Protein AF-A0A0E3LQV7-F1 (afdb_monomer)

Nearest PDB structures (foldseek):
  6tv5-assembly1_B  TM=5.261E-01  e=8.026E+00  Argiope argentata

pLDDT: mean 74.12, std 18.43, range [23.72, 96.69]

Solvent-accessible surface area (backbone atoms only — not comparable to full-atom values): 20297 Å² total; per-residue (Å²): 102,76,66,53,49,39,52,48,42,53,52,51,37,52,52,44,52,51,49,52,49,52,52,47,67,78,48,58,63,52,70,60,47,51,50,57,36,51,52,54,45,48,36,40,50,53,8,39,57,84,43,43,45,62,77,40,24,45,27,26,26,69,83,51,33,60,60,62,92,89,62,71,71,53,61,73,52,39,72,71,79,39,76,50,91,64,49,38,69,68,46,72,66,57,50,52,54,51,55,70,71,45,68,58,60,89,56,50,56,57,54,50,54,52,49,46,70,55,44,54,58,55,51,50,54,49,44,62,68,46,51,61,37,70,48,26,44,97,36,46,69,50,49,52,54,51,55,53,62,70,62,75,89,74,61,55,28,80,80,36,35,75,80,51,50,83,86,82,75,91,66,98,51,74,82,53,61,82,37,62,48,76,31,60,51,30,52,50,52,12,38,51,51,19,51,56,49,32,55,52,49,53,56,48,43,47,54,47,51,43,52,41,44,51,51,49,51,70,45,54,88,76,46,45,68,42,74,56,78,67,46,34,52,54,44,53,50,52,44,56,57,63,74,64,60,89,77,84,79,88,80,75,76,95,77,68,86,80,67,92,64,84,82,64,72,60,88,49,61,69,57,50,52,50,49,53,53,51,43,54,61,49,54,74,71,45,86,87,56,56,73,68,57,49,52,56,41,50,54,40,48,53,52,39,54,55,40,69,68,41,59,82,91,72,41,61,62,67,59,44,52,52,37,52,48,54,41,45,73,76,31,66,88,38,67,75,62,33,56,47,50,52,51,47,30,54,65,48,74,47,85,86,126

Organism: NCBI:txid1434106

Structure (mmCIF, N/CA/C/O backbone):
data_AF-A0A0E3LQV7-F1
#
_entry.id   AF-A0A0E3LQV7-F1
#
loop_
_atom_site.group_PDB
_atom_site.id
_atom_site.type_symbol
_atom_site.label_atom_id
_atom_site.label_alt_id
_atom_site.label_comp_id
_atom_site.label_asym_id
_atom_site.label_entity_id
_atom_site.label_seq_id
_atom_site.pdbx_PDB_ins_code
_atom_site.Cartn_x
_atom_site.Cartn_y
_atom_site.Cartn_z
_atom_site.occupancy
_atom_site.B_iso_or_equiv
_atom_site.auth_seq_id
_atom_site.auth_comp_id
_atom_site.auth_asym_id
_atom_site.auth_atom_id
_atom_site.pdbx_PDB_model_num
ATOM 1 N N . MET A 1 1 ? -14.183 4.446 27.763 1.00 58.16 1 MET A N 1
ATOM 2 C CA . MET A 1 1 ? -14.192 3.499 26.629 1.00 58.16 1 MET A CA 1
ATOM 3 C C . MET A 1 1 ? -14.651 4.107 25.302 1.00 58.16 1 MET A C 1
ATOM 5 O O . MET A 1 1 ? -13.783 4.400 24.501 1.00 58.16 1 MET A O 1
ATOM 9 N N . LEU A 1 2 ? -15.945 4.350 25.017 1.00 66.75 2 LEU A N 1
ATOM 10 C CA . LEU A 1 2 ? -16.349 4.932 23.710 1.00 66.75 2 LEU A CA 1
ATOM 11 C C . LEU A 1 2 ? -15.768 6.343 23.490 1.00 66.75 2 LEU A C 1
ATOM 13 O O . LEU A 1 2 ? -15.372 6.697 22.383 1.00 66.75 2 LEU A O 1
ATOM 17 N N . SER A 1 3 ? -15.659 7.123 24.568 1.00 70.12 3 SER A N 1
ATOM 18 C CA . SER A 1 3 ? -14.951 8.406 24.587 1.00 70.12 3 SER A CA 1
ATOM 19 C C . SER A 1 3 ? -13.450 8.259 24.310 1.00 70.12 3 SER A C 1
ATOM 21 O O . SER A 1 3 ? -12.895 9.037 23.546 1.00 70.12 3 SER A O 1
ATOM 23 N N . GLU A 1 4 ? -12.796 7.249 24.884 1.00 73.94 4 GLU A N 1
ATOM 24 C CA . GLU A 1 4 ? -11.366 6.961 24.679 1.00 73.94 4 GLU A CA 1
ATOM 25 C C . GLU A 1 4 ? -11.088 6.449 23.266 1.00 73.94 4 GLU A C 1
ATOM 27 O O . GLU A 1 4 ? -10.114 6.873 22.652 1.00 73.94 4 GLU A O 1
ATOM 32 N N . LEU A 1 5 ? -11.969 5.607 22.717 1.00 77.81 5 LEU A N 1
ATOM 33 C CA . LEU A 1 5 ? -11.913 5.167 21.325 1.00 77.81 5 LEU A CA 1
ATOM 34 C C . LEU A 1 5 ? -12.050 6.363 20.379 1.00 77.81 5 LEU A C 1
ATOM 36 O O . LEU A 1 5 ? -11.261 6.502 19.451 1.00 77.81 5 LEU A O 1
ATOM 40 N N . SER A 1 6 ? -12.987 7.272 20.666 1.00 81.81 6 SER A N 1
ATOM 41 C CA . SER A 1 6 ? -13.146 8.511 19.902 1.00 81.81 6 SER A CA 1
ATOM 42 C C . SER A 1 6 ? -11.883 9.382 19.947 1.00 81.81 6 SER A C 1
ATOM 44 O O . SER A 1 6 ? -11.371 9.775 18.898 1.00 81.81 6 SER A O 1
ATOM 46 N N . ILE A 1 7 ? -11.302 9.596 21.136 1.00 85.06 7 ILE A N 1
ATOM 47 C CA . ILE A 1 7 ? -10.034 10.331 21.317 1.00 85.06 7 ILE A CA 1
ATOM 48 C C . ILE A 1 7 ? -8.880 9.651 20.570 1.00 85.06 7 ILE A C 1
ATOM 50 O O . ILE A 1 7 ? -8.063 10.321 19.932 1.00 85.06 7 ILE A O 1
ATOM 54 N N . SER A 1 8 ? -8.809 8.322 20.633 1.00 85.12 8 SER A N 1
ATOM 55 C CA . SER A 1 8 ? -7.801 7.539 19.928 1.00 85.12 8 SER A CA 1
ATOM 56 C C . SER A 1 8 ? -7.924 7.712 18.419 1.00 85.12 8 SER A C 1
ATOM 58 O O . SER A 1 8 ? -6.937 8.013 17.756 1.00 85.12 8 SER A O 1
ATOM 60 N N . ASN A 1 9 ? -9.138 7.589 17.884 1.00 89.12 9 ASN A N 1
ATOM 61 C CA . ASN A 1 9 ? -9.420 7.776 16.467 1.00 89.12 9 ASN A CA 1
ATOM 62 C C . ASN A 1 9 ? -9.066 9.200 16.012 1.00 89.12 9 ASN A C 1
ATOM 64 O 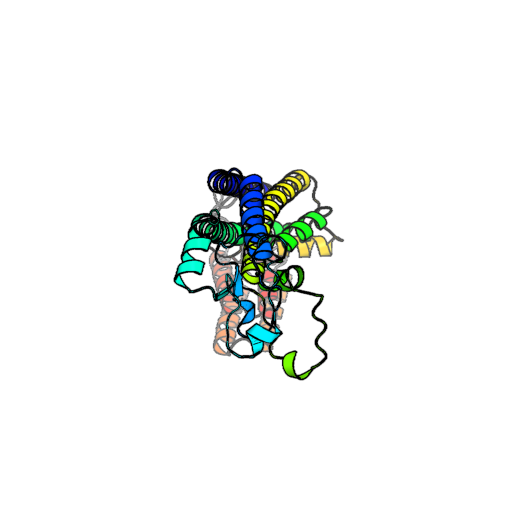O . ASN A 1 9 ? -8.419 9.353 14.981 1.00 89.12 9 ASN A O 1
ATOM 68 N N . GLU A 1 10 ? -9.390 10.236 16.796 1.00 93.81 10 GLU A N 1
ATOM 69 C CA . GLU A 1 10 ? -8.983 11.621 16.502 1.00 93.81 10 GLU A CA 1
ATOM 70 C C . GLU A 1 10 ? -7.458 11.795 16.506 1.00 93.81 10 GLU A C 1
ATOM 72 O O . GLU A 1 10 ? -6.896 12.520 15.682 1.00 93.81 10 GLU A O 1
ATOM 77 N N . THR A 1 11 ? -6.763 11.108 17.413 1.00 93.31 11 THR A N 1
ATOM 78 C CA . THR A 1 11 ? -5.296 11.123 17.467 1.00 93.31 11 THR A CA 1
ATOM 79 C C . THR A 1 11 ? -4.700 10.468 16.222 1.00 93.31 11 THR A C 1
ATOM 81 O O . THR A 1 11 ? -3.808 11.044 15.595 1.00 93.31 11 THR A O 1
ATOM 84 N N . THR A 1 12 ? -5.221 9.310 15.813 1.00 90.56 12 THR A N 1
ATOM 85 C CA . THR A 1 12 ? -4.805 8.625 14.583 1.00 90.56 12 THR A CA 1
ATOM 86 C C . THR A 1 12 ? -5.113 9.466 13.345 1.00 90.56 12 THR A C 1
ATOM 88 O O . THR A 1 12 ? -4.245 9.613 12.490 1.00 90.56 12 THR A O 1
ATOM 91 N N . ILE A 1 13 ? -6.289 10.101 13.266 1.00 96.25 13 ILE A N 1
ATOM 92 C CA . ILE A 1 13 ? -6.653 11.015 12.170 1.00 96.25 13 ILE A CA 1
ATOM 93 C C . ILE A 1 13 ? -5.621 12.140 12.033 1.00 96.25 13 ILE A C 1
ATOM 95 O O . ILE A 1 13 ? -5.137 12.375 10.930 1.00 96.25 13 ILE A O 1
ATOM 99 N N . LYS A 1 14 ? -5.219 12.788 13.133 1.00 96.69 14 LYS A N 1
ATOM 100 C CA . LYS A 1 14 ? -4.204 13.856 13.095 1.00 96.69 14 LYS A CA 1
ATOM 101 C C . LYS A 1 14 ? -2.846 13.360 12.597 1.00 96.69 14 LYS A C 1
ATOM 103 O O . LYS A 1 14 ? -2.201 14.041 11.800 1.00 96.69 14 LYS A O 1
ATOM 108 N N . LYS A 1 15 ? -2.411 12.172 13.035 1.00 95.31 15 LYS A N 1
ATOM 109 C CA . LYS A 1 15 ? -1.166 11.550 12.545 1.00 95.31 15 LYS A CA 1
ATOM 110 C C . LYS A 1 15 ? -1.249 11.260 11.042 1.00 95.31 15 LYS A C 1
ATOM 112 O O . LYS A 1 15 ? -0.335 11.607 10.301 1.00 95.31 15 LYS A O 1
ATOM 117 N N . LEU A 1 16 ? -2.376 10.714 10.582 1.00 96.00 16 LEU A N 1
ATOM 118 C CA . LEU A 1 16 ? -2.646 10.445 9.168 1.00 96.00 16 LEU A CA 1
ATOM 119 C C . LEU A 1 16 ? -2.674 11.729 8.317 1.00 96.00 16 LEU A C 1
ATOM 121 O O . LEU A 1 16 ? -2.135 11.745 7.212 1.00 96.00 16 LEU A O 1
ATOM 125 N N . GLU A 1 17 ? -3.259 12.818 8.818 1.00 96.38 17 GLU A N 1
ATOM 126 C CA . GLU A 1 17 ? -3.259 14.127 8.145 1.00 96.38 17 GLU A CA 1
ATOM 127 C C . GLU A 1 17 ? -1.848 14.722 8.039 1.00 96.38 17 GLU A C 1
ATOM 129 O O . GLU A 1 17 ? -1.471 15.248 6.985 1.00 96.38 17 GLU A O 1
ATOM 134 N N . SER A 1 18 ? -1.041 14.588 9.096 1.00 94.94 18 SER A N 1
ATOM 135 C CA . SER A 1 18 ? 0.372 14.983 9.086 1.00 94.94 18 SER A CA 1
ATOM 136 C C . SER A 1 18 ? 1.165 14.187 8.047 1.00 94.94 18 SER A C 1
ATOM 138 O O . SER A 1 18 ? 1.878 14.775 7.230 1.00 94.94 18 SER A O 1
ATOM 140 N N . LEU A 1 19 ? 0.986 12.863 8.014 1.00 94.12 19 LEU A N 1
ATOM 141 C CA . LEU A 1 19 ? 1.641 11.988 7.043 1.00 94.12 19 LEU A CA 1
ATOM 142 C C . LEU A 1 19 ? 1.242 12.341 5.603 1.00 94.12 19 LEU A C 1
ATOM 144 O O . LEU A 1 19 ? 2.099 12.479 4.730 1.00 94.12 19 LEU A O 1
ATOM 148 N N . LEU A 1 20 ? -0.052 12.571 5.353 1.00 94.06 20 LEU A N 1
ATOM 149 C CA . LEU A 1 20 ? -0.543 12.997 4.042 1.00 94.06 20 LEU A CA 1
ATOM 150 C C . LEU A 1 20 ? 0.093 14.319 3.595 1.00 94.06 20 LEU A C 1
ATOM 152 O O . LEU A 1 20 ? 0.438 14.464 2.422 1.00 94.06 20 LEU A O 1
ATOM 156 N N . THR A 1 21 ? 0.248 15.265 4.520 1.00 92.56 21 THR A N 1
ATOM 157 C CA . THR A 1 21 ? 0.878 16.565 4.256 1.00 92.56 21 THR A CA 1
ATOM 158 C C . THR A 1 21 ? 2.360 16.400 3.918 1.00 92.56 21 THR A C 1
ATOM 160 O O . THR A 1 21 ? 2.839 17.014 2.965 1.00 92.56 21 THR A O 1
ATOM 163 N N . ASN A 1 22 ? 3.084 15.531 4.634 1.00 90.31 22 ASN A N 1
ATOM 164 C CA . ASN A 1 22 ? 4.492 15.247 4.348 1.00 90.31 22 ASN A CA 1
ATOM 165 C C . ASN A 1 22 ? 4.673 14.628 2.951 1.00 90.31 22 ASN A C 1
ATOM 167 O O . ASN A 1 22 ? 5.491 15.107 2.168 1.00 90.31 22 ASN A O 1
ATOM 171 N N . ILE A 1 23 ? 3.842 13.639 2.593 1.00 89.00 23 ILE A N 1
ATOM 172 C CA . ILE A 1 23 ? 3.850 13.025 1.254 1.00 89.00 23 ILE A CA 1
ATOM 173 C C . ILE A 1 23 ? 3.567 14.074 0.171 1.00 89.00 23 ILE A C 1
ATOM 175 O O . ILE A 1 23 ? 4.259 14.112 -0.840 1.00 89.00 23 ILE A O 1
ATOM 179 N N . GLN A 1 24 ? 2.570 14.940 0.373 1.00 87.88 24 GLN A N 1
ATOM 180 C CA . GLN A 1 24 ? 2.226 15.988 -0.597 1.00 87.88 24 GLN A CA 1
ATOM 181 C C . GLN A 1 24 ? 3.339 17.022 -0.778 1.00 87.88 24 GLN A C 1
ATOM 183 O O . GLN A 1 24 ? 3.531 17.513 -1.884 1.00 87.88 24 GLN A O 1
ATOM 188 N N . ARG A 1 25 ? 4.076 17.342 0.290 1.00 86.75 25 ARG A N 1
ATOM 189 C CA . ARG A 1 25 ? 5.212 18.265 0.231 1.00 86.75 25 ARG A CA 1
ATOM 190 C C . ARG A 1 25 ? 6.416 17.653 -0.486 1.00 86.75 25 ARG A C 1
ATOM 192 O O . ARG A 1 25 ? 7.074 18.348 -1.249 1.00 86.75 25 ARG A O 1
ATOM 199 N N . ASN A 1 26 ? 6.710 16.379 -0.230 1.00 83.69 26 ASN A N 1
ATOM 200 C CA . ASN A 1 26 ? 7.874 15.696 -0.806 1.00 83.69 26 ASN A CA 1
ATOM 201 C C . ASN A 1 26 ? 7.632 15.241 -2.253 1.00 83.69 26 ASN A C 1
ATOM 203 O O . ASN A 1 26 ? 8.584 15.054 -3.007 1.00 83.69 26 ASN A O 1
ATOM 207 N N . ILE A 1 27 ? 6.365 15.064 -2.632 1.00 82.06 27 ILE A N 1
ATOM 208 C CA . ILE A 1 27 ? 5.925 14.641 -3.963 1.00 82.06 27 ILE A CA 1
ATOM 209 C C . ILE A 1 27 ? 4.931 15.680 -4.514 1.00 82.06 27 ILE A C 1
ATOM 211 O O . ILE A 1 27 ? 3.785 15.356 -4.851 1.00 82.06 27 ILE A O 1
ATOM 215 N N . SER A 1 28 ? 5.349 16.951 -4.548 1.00 72.88 28 SER A N 1
ATOM 216 C CA . SER A 1 28 ? 4.603 17.998 -5.255 1.00 72.88 28 SER A CA 1
ATOM 217 C C . SER A 1 28 ? 4.605 17.706 -6.759 1.00 72.88 28 SER A C 1
ATOM 219 O O . SER A 1 28 ? 5.515 17.054 -7.265 1.00 72.88 28 SER A O 1
ATOM 221 N N . ASP A 1 29 ? 3.557 18.130 -7.470 1.00 80.50 29 ASP A N 1
ATOM 222 C CA . ASP A 1 29 ? 3.465 18.004 -8.936 1.00 80.50 29 ASP A CA 1
ATOM 223 C C . ASP A 1 29 ? 3.586 16.558 -9.460 1.00 80.50 29 ASP A C 1
ATOM 225 O O . ASP A 1 29 ? 4.103 16.285 -10.544 1.00 80.50 29 ASP A O 1
ATOM 229 N N . PHE A 1 30 ? 3.073 15.604 -8.675 1.00 84.00 30 PHE A N 1
ATOM 230 C CA . PHE A 1 30 ? 3.080 14.171 -8.984 1.00 84.00 30 PHE A CA 1
ATOM 231 C C . PHE A 1 30 ? 2.574 13.838 -10.398 1.00 84.00 30 PHE A C 1
ATOM 233 O O . PHE A 1 30 ? 3.184 13.027 -11.086 1.00 84.00 30 PHE A O 1
ATOM 240 N N . GLU A 1 31 ? 1.471 14.459 -10.828 1.00 85.62 31 GLU A N 1
ATOM 241 C CA . GLU A 1 31 ? 0.847 14.188 -12.133 1.00 85.62 31 GLU A CA 1
ATOM 242 C C . GLU A 1 31 ? 1.711 14.687 -13.300 1.00 85.62 31 GLU A C 1
ATOM 244 O O . GLU A 1 31 ? 1.865 13.992 -14.305 1.00 85.62 31 GLU A O 1
ATOM 249 N N . GLU A 1 32 ? 2.330 15.860 -13.153 1.00 87.69 32 GLU A N 1
ATOM 250 C CA . GLU A 1 32 ? 3.274 16.401 -14.136 1.00 87.69 32 GLU A CA 1
ATOM 251 C C . GLU A 1 32 ? 4.542 15.540 -14.199 1.00 87.69 32 GLU A C 1
ATOM 253 O O . GLU A 1 32 ? 5.022 15.195 -15.279 1.00 87.69 32 GLU A O 1
ATOM 258 N N . THR A 1 33 ? 5.034 15.110 -13.036 1.00 87.06 33 THR A N 1
ATOM 259 C CA . THR A 1 33 ? 6.207 14.238 -12.909 1.00 87.06 33 THR A CA 1
ATOM 260 C C . THR A 1 33 ? 5.988 12.885 -13.582 1.00 87.06 33 THR A C 1
ATOM 262 O O . THR A 1 33 ? 6.853 12.412 -14.319 1.00 87.06 33 THR A O 1
ATOM 265 N N . GLU A 1 34 ? 4.839 12.255 -13.339 1.00 90.62 34 GLU A N 1
ATOM 266 C CA . GLU A 1 34 ? 4.454 10.999 -13.982 1.00 90.62 34 GLU A CA 1
ATOM 267 C C . GLU A 1 34 ? 4.334 11.166 -15.497 1.00 90.62 34 GLU A C 1
ATOM 269 O O . GLU A 1 34 ? 4.902 10.371 -16.245 1.00 90.62 34 GLU A O 1
ATOM 274 N N . THR A 1 35 ? 3.663 12.229 -15.948 1.00 91.19 35 THR A N 1
ATOM 275 C CA . THR A 1 35 ? 3.515 12.533 -17.378 1.00 91.19 35 THR A CA 1
ATOM 276 C C . THR A 1 35 ? 4.883 12.683 -18.044 1.00 91.19 35 THR A C 1
ATOM 278 O O . THR A 1 35 ? 5.174 11.975 -19.006 1.00 91.19 35 THR A O 1
ATOM 281 N N . SER A 1 36 ? 5.771 13.504 -17.474 1.00 90.56 36 SER A N 1
ATOM 282 C CA . SER A 1 36 ? 7.126 13.714 -17.995 1.00 90.56 36 SER A CA 1
ATOM 283 C C . SER A 1 36 ? 7.975 12.435 -17.990 1.00 90.56 36 SER A C 1
ATOM 285 O O . SER A 1 36 ? 8.757 12.195 -18.913 1.00 90.56 36 SER A O 1
ATOM 287 N N . CYS A 1 37 ? 7.824 11.580 -16.972 1.00 92.06 37 CYS A N 1
ATOM 288 C CA . CYS A 1 37 ? 8.501 10.285 -16.920 1.00 92.06 37 CYS A CA 1
ATOM 289 C C . CYS A 1 37 ? 8.059 9.385 -18.079 1.00 92.06 37 CYS A C 1
ATOM 291 O O . CYS A 1 37 ? 8.899 8.879 -18.828 1.00 92.06 37 CYS A O 1
ATOM 293 N N . PHE A 1 38 ? 6.747 9.219 -18.262 1.00 93.00 38 PHE A N 1
ATOM 294 C CA . PHE A 1 38 ? 6.217 8.362 -19.317 1.00 93.00 38 PHE A CA 1
ATOM 295 C C . PHE A 1 38 ? 6.464 8.923 -20.717 1.00 93.00 38 PHE A C 1
ATOM 297 O O . PHE A 1 38 ? 6.692 8.133 -21.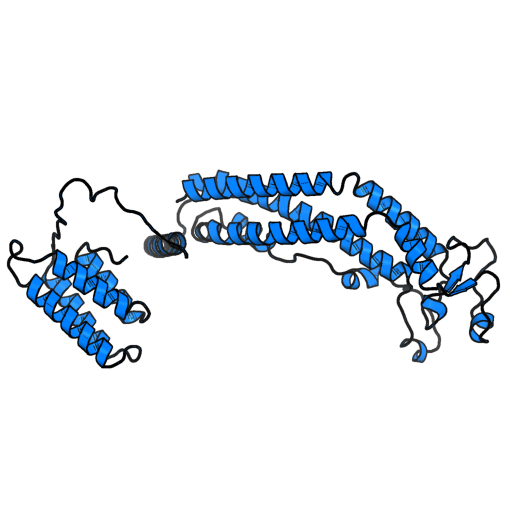627 1.00 93.00 38 PHE A O 1
ATOM 304 N N . GLU A 1 39 ? 6.508 10.242 -20.907 1.00 92.88 39 GLU A N 1
ATOM 305 C CA . GLU A 1 39 ? 6.947 10.851 -22.168 1.00 92.88 39 GLU A CA 1
ATOM 306 C C . GLU A 1 39 ? 8.370 10.410 -22.540 1.00 92.88 39 GLU A C 1
ATOM 308 O O . GLU A 1 39 ? 8.582 9.895 -23.637 1.00 92.88 39 GLU A O 1
ATOM 313 N N . LYS A 1 40 ? 9.332 10.495 -21.610 1.00 92.44 40 LYS A N 1
ATOM 314 C CA . LYS A 1 40 ? 10.718 10.041 -21.851 1.00 92.44 40 LYS A CA 1
ATOM 315 C C . LYS A 1 40 ? 10.816 8.537 -22.094 1.00 92.44 40 LYS A C 1
ATOM 317 O O . LYS A 1 40 ? 11.590 8.089 -22.937 1.00 92.44 40 LYS A O 1
ATOM 322 N N . LEU A 1 41 ? 10.045 7.742 -21.355 1.00 93.69 41 LEU A N 1
ATOM 323 C CA . LEU A 1 41 ? 10.013 6.290 -21.544 1.00 93.69 41 LEU A CA 1
ATOM 324 C C . LEU A 1 41 ? 9.377 5.902 -22.885 1.00 93.69 41 LEU A C 1
ATOM 326 O O . LEU A 1 41 ? 9.838 4.954 -23.519 1.00 93.69 41 LEU A O 1
ATOM 330 N N . ASN A 1 42 ? 8.375 6.653 -23.344 1.00 93.81 42 ASN A N 1
ATOM 331 C CA . ASN A 1 42 ? 7.790 6.493 -24.672 1.00 93.81 42 ASN A CA 1
ATOM 332 C C . ASN A 1 42 ? 8.784 6.883 -25.773 1.00 93.81 42 ASN A C 1
ATOM 334 O O . ASN A 1 42 ? 8.890 6.153 -26.753 1.00 93.81 42 ASN A O 1
ATOM 338 N N . GLU A 1 43 ? 9.573 7.953 -25.605 1.00 93.12 43 GLU A N 1
ATOM 339 C CA . GLU A 1 43 ? 10.657 8.285 -26.546 1.00 93.12 43 GLU A CA 1
ATOM 340 C C . GLU A 1 43 ? 11.672 7.138 -26.675 1.00 93.12 43 GLU A C 1
ATOM 342 O O . GLU A 1 43 ? 12.068 6.775 -27.787 1.00 93.12 43 GLU A O 1
ATOM 347 N N . LEU A 1 44 ? 12.052 6.523 -25.548 1.00 93.38 44 LEU A N 1
ATOM 348 C CA . LEU A 1 44 ? 12.941 5.362 -25.546 1.00 93.38 44 LEU A CA 1
ATOM 349 C C . LEU A 1 44 ? 12.276 4.130 -26.184 1.00 93.38 44 LEU A C 1
ATOM 351 O O . LEU A 1 44 ? 12.939 3.372 -26.893 1.00 93.38 44 LEU A O 1
ATOM 355 N N . SER A 1 45 ? 10.973 3.932 -25.969 1.00 92.81 45 SER A N 1
ATOM 356 C CA . SER A 1 45 ? 10.196 2.880 -26.636 1.00 92.81 45 SER A CA 1
ATOM 357 C C . SER A 1 45 ? 10.158 3.078 -28.154 1.00 92.81 45 SER A C 1
ATOM 359 O O . SER A 1 45 ? 10.367 2.129 -28.906 1.00 92.81 45 SER A O 1
ATOM 361 N N . ASP A 1 46 ? 10.002 4.315 -28.623 1.00 92.06 46 ASP A N 1
ATOM 362 C CA . ASP A 1 46 ? 10.033 4.657 -30.048 1.00 92.06 46 ASP A CA 1
ATOM 363 C C . ASP A 1 46 ? 11.419 4.465 -30.682 1.00 92.06 46 ASP A C 1
ATOM 365 O O . ASP A 1 46 ? 11.526 4.227 -31.889 1.00 92.06 46 ASP A O 1
ATOM 369 N N . ALA A 1 47 ? 12.482 4.559 -29.882 1.00 92.56 47 ALA A N 1
ATOM 370 C CA . ALA A 1 47 ? 13.852 4.277 -30.299 1.00 92.56 47 ALA A CA 1
ATOM 371 C C . ALA A 1 47 ? 14.166 2.775 -30.370 1.00 92.56 47 ALA A C 1
ATOM 373 O O . ALA A 1 47 ? 15.229 2.399 -30.862 1.00 92.56 47 ALA A O 1
ATOM 374 N N . TYR A 1 48 ? 13.292 1.910 -29.854 1.00 91.75 48 TYR A N 1
ATOM 375 C CA . TYR A 1 48 ? 13.531 0.475 -29.779 1.00 91.75 48 TYR A CA 1
ATOM 376 C C . TYR A 1 48 ? 13.459 -0.204 -31.153 1.00 91.75 48 TYR A C 1
ATOM 378 O O . TYR A 1 48 ? 12.603 0.112 -31.979 1.00 91.75 48 TYR A O 1
ATOM 386 N N . CYS A 1 49 ? 14.313 -1.207 -31.388 1.00 86.38 49 CYS A N 1
ATOM 387 C CA . CYS A 1 49 ? 14.369 -1.927 -32.668 1.00 86.38 49 CYS A CA 1
ATOM 388 C C . CYS A 1 49 ? 13.129 -2.778 -32.981 1.00 86.38 49 CYS A C 1
ATOM 390 O O . CYS A 1 49 ? 12.979 -3.230 -34.111 1.00 86.38 49 CYS A O 1
ATOM 392 N N . LYS A 1 50 ? 12.228 -2.965 -32.004 1.00 83.94 50 LYS A N 1
ATOM 393 C CA . LYS A 1 50 ? 10.979 -3.750 -32.089 1.00 83.94 50 LYS A CA 1
ATOM 394 C C . LYS A 1 50 ? 11.167 -5.272 -32.154 1.00 83.94 50 LYS A C 1
ATOM 396 O O . LYS A 1 50 ? 10.199 -5.984 -32.412 1.00 83.94 50 LYS A O 1
ATOM 401 N N . PHE A 1 51 ? 12.360 -5.785 -31.841 1.00 80.88 51 PHE A N 1
ATOM 402 C CA . PHE A 1 51 ? 12.665 -7.223 -31.851 1.00 80.88 51 PHE A CA 1
ATOM 403 C C . PHE A 1 51 ? 13.009 -7.768 -30.456 1.00 80.88 51 PHE A C 1
ATOM 405 O O . PHE A 1 51 ? 14.170 -7.724 -30.053 1.00 80.88 51 PHE A O 1
ATOM 412 N N . PRO A 1 52 ? 12.047 -8.337 -29.705 1.00 76.06 52 PRO A N 1
ATOM 413 C CA . PRO A 1 52 ? 12.228 -8.712 -28.295 1.00 76.06 52 PRO A CA 1
ATOM 414 C C . PRO A 1 52 ? 12.918 -10.067 -28.081 1.00 76.06 52 PRO A C 1
ATOM 416 O O . PRO A 1 52 ? 12.598 -10.794 -27.140 1.00 76.06 52 PRO A O 1
ATOM 419 N N . PHE A 1 53 ? 13.867 -10.430 -28.944 1.00 75.88 53 PHE A N 1
ATOM 420 C CA . PHE A 1 53 ? 14.559 -11.715 -28.868 1.00 75.88 53 PHE A CA 1
ATOM 421 C C . PHE A 1 53 ? 16.034 -11.552 -28.522 1.00 75.88 53 PHE A C 1
ATOM 423 O O . PHE A 1 53 ? 16.756 -10.820 -29.200 1.00 75.88 53 PHE A O 1
ATOM 430 N N . GLY A 1 54 ? 16.492 -12.306 -27.521 1.00 72.25 54 GLY A N 1
ATOM 431 C CA . GLY A 1 54 ? 17.911 -12.432 -27.186 1.00 72.25 54 GLY A CA 1
ATOM 432 C C . GLY A 1 54 ? 18.608 -11.067 -27.027 1.00 72.25 54 GLY A C 1
ATOM 433 O O . GLY A 1 54 ? 18.109 -10.224 -26.275 1.00 72.25 54 GLY A O 1
ATOM 434 N N . PRO A 1 55 ? 19.727 -10.815 -27.737 1.00 73.50 55 PRO A N 1
ATOM 435 C CA . PRO A 1 55 ? 20.492 -9.571 -27.597 1.00 73.50 55 PRO A CA 1
ATOM 436 C C . PRO A 1 55 ? 19.729 -8.327 -28.086 1.00 73.50 55 PRO A C 1
ATOM 438 O O . PRO A 1 55 ? 20.013 -7.216 -27.654 1.00 73.50 55 PRO A O 1
ATOM 441 N N . TYR A 1 56 ? 18.704 -8.482 -28.933 1.00 80.25 56 TYR A N 1
ATOM 442 C CA . TYR A 1 56 ? 17.952 -7.349 -29.484 1.00 80.25 56 TYR A CA 1
ATOM 443 C C . TYR A 1 56 ? 16.965 -6.723 -28.490 1.00 80.25 56 TYR A C 1
ATOM 445 O O . TYR A 1 56 ? 16.407 -5.662 -28.756 1.00 80.25 56 TYR A O 1
ATOM 453 N N . THR A 1 57 ? 16.771 -7.320 -27.311 1.00 82.88 57 THR A N 1
ATOM 454 C CA . THR A 1 57 ? 15.996 -6.708 -26.211 1.00 82.88 57 THR A CA 1
ATOM 455 C C . THR A 1 57 ? 16.643 -5.419 -25.683 1.00 82.88 57 THR A C 1
ATOM 457 O O . THR A 1 57 ? 15.971 -4.563 -25.102 1.00 82.88 57 THR A O 1
ATOM 460 N N . GLU A 1 58 ? 17.936 -5.250 -25.952 1.00 87.31 58 GLU A N 1
ATOM 461 C CA . GLU A 1 58 ? 18.761 -4.128 -25.515 1.00 87.31 58 GLU A CA 1
ATOM 462 C C . GLU A 1 58 ? 19.170 -3.206 -26.679 1.00 87.31 58 GLU A C 1
ATOM 464 O O . GLU A 1 58 ? 19.994 -2.315 -26.483 1.00 87.31 58 GLU A O 1
ATOM 469 N N . VAL A 1 59 ? 18.605 -3.391 -27.882 1.00 89.19 59 VAL A N 1
ATOM 470 C CA . VAL A 1 59 ? 19.006 -2.648 -29.090 1.00 89.19 59 VAL A CA 1
ATOM 471 C C . VAL A 1 59 ? 18.061 -1.492 -29.412 1.00 89.19 59 VAL A C 1
ATOM 473 O O . VAL A 1 59 ? 16.855 -1.679 -29.604 1.00 89.19 59 VAL A O 1
ATOM 476 N N . TYR A 1 60 ? 18.646 -0.298 -29.518 1.00 92.25 60 TYR A N 1
ATOM 477 C CA . TYR A 1 60 ? 17.963 0.981 -29.710 1.00 92.25 60 TYR A CA 1
ATOM 478 C C . TYR A 1 60 ? 18.686 1.830 -30.756 1.00 92.25 60 TYR A C 1
ATOM 480 O O . TYR A 1 60 ? 19.862 1.617 -31.051 1.00 92.25 60 TYR A O 1
ATOM 488 N N . TYR A 1 61 ? 17.989 2.807 -31.324 1.00 92.75 61 TYR A N 1
ATOM 489 C CA . TYR A 1 61 ? 18.601 3.802 -32.192 1.00 92.75 61 TYR A CA 1
ATOM 490 C C . TYR A 1 61 ? 19.552 4.694 -31.380 1.00 92.75 61 TYR A C 1
ATOM 492 O O . TYR A 1 61 ? 19.229 5.084 -30.259 1.00 92.75 61 TYR A O 1
ATOM 500 N N . TYR A 1 62 ? 20.724 5.028 -31.924 1.00 88.94 62 TYR A N 1
ATOM 501 C CA . TYR A 1 62 ? 21.839 5.619 -31.166 1.00 88.94 62 TYR A CA 1
ATOM 502 C C . TYR A 1 62 ? 21.532 6.956 -30.478 1.00 88.94 62 TYR A C 1
ATOM 504 O O . TYR A 1 62 ? 22.194 7.316 -29.507 1.00 88.94 62 TYR A O 1
ATOM 512 N N . THR A 1 63 ? 20.537 7.700 -30.968 1.00 89.38 63 THR A N 1
ATOM 513 C CA . THR A 1 63 ? 20.093 8.960 -30.353 1.00 89.38 63 THR A CA 1
ATOM 514 C C . THR A 1 63 ? 19.127 8.758 -29.187 1.00 89.38 63 THR A C 1
ATOM 516 O O . THR A 1 63 ? 18.748 9.741 -28.555 1.00 89.38 63 THR A O 1
ATOM 519 N N . LEU A 1 64 ? 18.703 7.515 -28.926 1.00 90.44 64 LEU A N 1
ATOM 520 C CA . LEU A 1 64 ? 17.649 7.142 -27.975 1.00 90.44 64 LEU A CA 1
ATOM 521 C C . LEU A 1 64 ? 16.312 7.841 -28.247 1.00 90.44 64 LEU A C 1
ATOM 523 O O . LEU A 1 64 ? 15.497 8.027 -27.350 1.00 90.44 64 LEU A O 1
ATOM 527 N N . LYS A 1 65 ? 16.096 8.218 -29.509 1.00 88.81 65 LYS A N 1
ATOM 528 C CA . LYS A 1 65 ? 14.856 8.794 -30.026 1.00 88.81 65 LYS A CA 1
ATOM 529 C C . LYS A 1 65 ? 14.381 7.998 -31.227 1.00 88.81 65 LYS A C 1
ATOM 531 O O . LYS A 1 65 ? 15.136 7.212 -31.803 1.00 88.81 65 LYS A O 1
ATOM 536 N N . ARG A 1 66 ? 13.141 8.262 -31.638 1.00 88.94 66 ARG A N 1
ATOM 537 C CA . ARG A 1 66 ? 12.554 7.681 -32.843 1.00 88.94 66 ARG A CA 1
ATOM 538 C C . ARG A 1 66 ? 13.518 7.802 -34.039 1.00 88.94 66 ARG A C 1
ATOM 540 O O . ARG A 1 66 ? 13.947 8.921 -34.346 1.00 88.94 66 ARG A O 1
ATOM 547 N N . PRO A 1 67 ? 13.843 6.694 -34.727 1.00 89.38 67 PRO A N 1
ATOM 548 C CA . PRO A 1 67 ? 14.692 6.743 -35.908 1.00 89.38 67 PRO A CA 1
ATOM 549 C C . PRO A 1 67 ? 14.011 7.536 -37.037 1.00 89.38 67 PRO A C 1
ATOM 551 O O . PRO A 1 67 ? 12.775 7.582 -37.110 1.00 89.38 67 PRO A O 1
ATOM 554 N N . PRO A 1 68 ? 14.792 8.164 -37.933 1.00 87.44 68 PRO A N 1
ATOM 555 C CA . PRO A 1 68 ? 14.2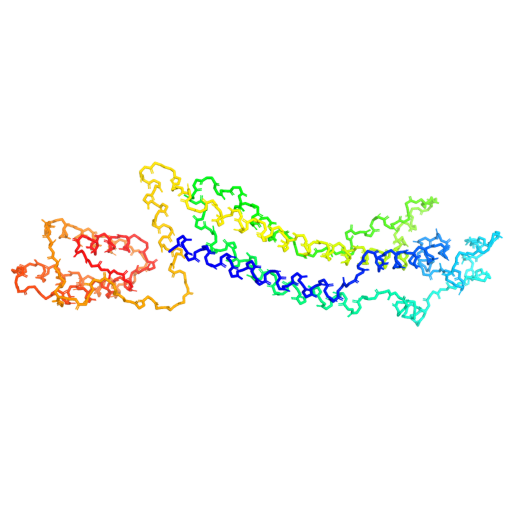46 8.845 -39.097 1.00 87.44 68 PRO A CA 1
ATOM 556 C C . PRO A 1 68 ? 13.492 7.865 -40.003 1.00 87.44 68 PRO A C 1
ATOM 558 O O . PRO A 1 68 ? 13.706 6.650 -39.989 1.00 87.44 68 PRO A O 1
ATOM 561 N N . TRP A 1 69 ? 12.568 8.404 -40.797 1.00 83.19 69 TRP A N 1
ATOM 562 C CA . TRP A 1 69 ? 11.754 7.589 -41.691 1.00 83.19 69 TRP A CA 1
ATOM 563 C C . TRP A 1 69 ? 12.636 6.846 -42.706 1.00 83.19 69 TRP A C 1
ATOM 565 O O . TRP A 1 69 ? 13.512 7.448 -43.322 1.00 83.19 69 TRP A O 1
ATOM 575 N N . GLY A 1 70 ? 12.413 5.537 -42.858 1.00 76.38 70 GLY A N 1
ATOM 576 C CA . GLY A 1 70 ? 13.217 4.662 -43.718 1.00 76.38 70 GLY A CA 1
ATOM 577 C C . GLY A 1 70 ? 14.415 3.990 -43.034 1.00 76.38 70 GLY A C 1
ATOM 578 O O . GLY A 1 70 ? 15.016 3.105 -43.634 1.00 76.38 70 GLY A O 1
ATOM 579 N N . SER A 1 71 ? 14.739 4.336 -41.783 1.00 79.56 71 SER A N 1
ATOM 580 C CA . SER A 1 71 ? 15.802 3.687 -40.995 1.00 79.56 71 SER A CA 1
ATOM 581 C C . SER A 1 71 ? 15.264 2.554 -40.116 1.00 79.56 71 SER A C 1
ATOM 583 O O . SER A 1 71 ? 15.486 2.531 -38.907 1.00 79.56 71 SER A O 1
ATOM 585 N N . GLU A 1 72 ? 14.509 1.628 -40.708 1.00 77.88 72 GLU A N 1
ATOM 586 C CA . GLU A 1 72 ? 13.990 0.462 -39.986 1.00 77.88 72 GLU A CA 1
ATOM 587 C C . GLU A 1 72 ? 15.114 -0.519 -39.629 1.00 77.88 72 GLU A C 1
ATOM 589 O O . GLU A 1 72 ? 16.108 -0.648 -40.345 1.00 77.88 72 GLU A O 1
ATOM 594 N N . PHE A 1 73 ? 14.968 -1.210 -38.498 1.00 79.12 73 PHE A N 1
ATOM 595 C CA . PHE A 1 73 ? 15.931 -2.226 -38.094 1.00 79.12 73 PHE A CA 1
ATOM 596 C C . PHE A 1 73 ? 15.798 -3.465 -38.985 1.00 79.12 73 PHE A C 1
ATOM 598 O O . PHE A 1 73 ? 14.773 -4.149 -38.959 1.00 79.12 73 PHE A O 1
ATOM 605 N N . ASP A 1 74 ? 16.851 -3.783 -39.737 1.00 74.81 74 ASP A N 1
ATOM 606 C CA . ASP A 1 74 ? 16.909 -4.998 -40.547 1.00 74.81 74 ASP A CA 1
ATOM 607 C C . ASP A 1 74 ? 17.437 -6.187 -39.726 1.00 74.81 74 ASP A C 1
ATOM 609 O O . ASP A 1 74 ? 18.633 -6.317 -39.439 1.00 74.81 74 ASP A O 1
ATOM 613 N N . VAL A 1 75 ? 16.525 -7.096 -39.376 1.00 68.88 75 VAL A N 1
ATOM 614 C CA . VAL A 1 75 ? 16.837 -8.334 -38.646 1.00 68.88 75 VAL A CA 1
ATOM 615 C C . VAL A 1 75 ? 17.745 -9.260 -39.436 1.00 68.88 75 VAL A C 1
ATOM 617 O O . VAL A 1 75 ? 18.528 -9.983 -38.825 1.00 68.88 75 VAL A O 1
ATOM 620 N N . GLN A 1 76 ? 17.661 -9.280 -40.769 1.00 65.50 76 GLN A N 1
ATOM 621 C CA . GLN A 1 76 ? 18.485 -10.174 -41.582 1.00 65.50 76 GLN A CA 1
ATOM 622 C C . GLN A 1 76 ? 19.958 -9.781 -41.460 1.00 65.50 76 GLN A C 1
ATOM 624 O O . GLN A 1 76 ? 20.802 -10.647 -41.228 1.00 65.50 76 GLN A O 1
ATOM 629 N N . ILE A 1 77 ? 20.251 -8.479 -41.480 1.00 60.12 77 ILE A N 1
ATOM 630 C CA . ILE A 1 77 ? 21.593 -7.940 -41.216 1.00 60.12 77 ILE A CA 1
ATOM 631 C C . ILE A 1 77 ? 22.003 -8.196 -39.759 1.00 60.12 77 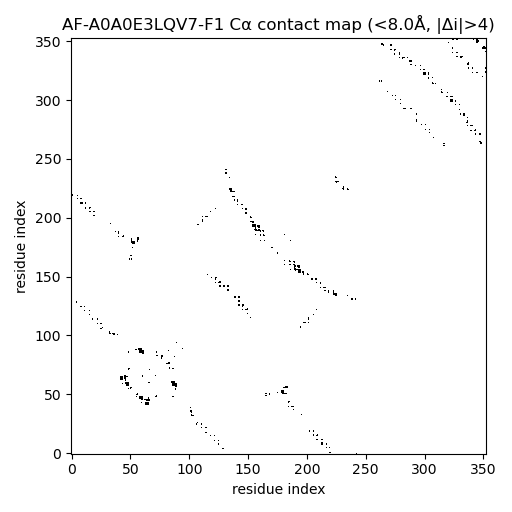ILE A C 1
ATOM 633 O O . ILE A 1 77 ? 23.090 -8.726 -39.517 1.00 60.12 77 ILE A O 1
ATOM 637 N N . GLY A 1 78 ? 21.101 -7.923 -38.808 1.00 57.25 78 GLY A N 1
ATOM 638 C CA . GLY A 1 78 ? 21.289 -8.212 -37.382 1.00 57.25 78 GLY A CA 1
ATOM 639 C C . GLY A 1 78 ? 21.688 -9.663 -37.104 1.00 57.25 78 GLY A C 1
ATOM 640 O O . GLY A 1 78 ? 22.591 -9.929 -36.307 1.00 57.25 78 GLY A O 1
ATOM 641 N N . SER A 1 79 ? 21.025 -10.610 -37.771 1.00 57.66 79 SER A N 1
ATOM 642 C CA . SER A 1 79 ? 21.176 -12.057 -37.572 1.00 57.66 79 SER A CA 1
ATOM 643 C C . SER A 1 79 ? 22.497 -12.628 -38.098 1.00 57.66 79 SER A C 1
ATOM 645 O O . SER A 1 79 ? 22.882 -13.731 -37.717 1.00 57.66 79 SER A O 1
ATOM 647 N N . LEU A 1 80 ? 23.224 -11.858 -38.916 1.00 56.22 80 LEU A N 1
ATOM 648 C CA . LEU A 1 80 ? 24.565 -12.184 -39.411 1.00 56.22 80 LEU A CA 1
ATOM 649 C C . LEU A 1 80 ? 25.681 -11.705 -38.461 1.00 56.22 80 LEU A C 1
ATOM 651 O O . LEU A 1 80 ? 26.850 -11.667 -38.847 1.00 56.22 80 LEU A O 1
ATOM 655 N N . GLY A 1 81 ? 25.334 -11.314 -37.230 1.00 55.19 81 GLY A N 1
ATOM 656 C CA . GLY A 1 81 ? 26.285 -10.826 -36.228 1.00 55.19 81 GLY A CA 1
ATOM 657 C C . GLY A 1 81 ? 26.784 -9.402 -36.489 1.00 55.19 81 GLY A C 1
ATOM 658 O O . GLY A 1 81 ? 27.790 -8.996 -35.911 1.00 55.19 81 GLY A O 1
ATOM 659 N N . ARG A 1 82 ? 26.109 -8.642 -37.362 1.00 62.34 82 ARG A N 1
ATOM 660 C CA . ARG A 1 82 ? 26.403 -7.229 -37.632 1.00 62.34 82 ARG A CA 1
ATOM 661 C C . ARG A 1 82 ? 25.263 -6.363 -37.131 1.00 62.34 82 ARG A C 1
ATOM 663 O O . ARG A 1 82 ? 24.109 -6.610 -37.457 1.00 62.34 82 ARG A O 1
ATOM 670 N N . GLN A 1 83 ? 25.588 -5.329 -36.370 1.00 67.25 83 GLN A N 1
ATOM 671 C CA . GLN A 1 83 ? 24.601 -4.347 -35.950 1.00 67.25 83 GLN A CA 1
ATOM 672 C C . GLN A 1 83 ? 24.326 -3.372 -37.109 1.00 67.25 83 GLN A C 1
ATOM 674 O O . GLN A 1 83 ? 25.290 -2.837 -37.658 1.00 67.25 83 GLN A O 1
ATOM 679 N N . PRO A 1 84 ? 23.061 -3.171 -37.529 1.00 75.50 84 PRO A N 1
ATOM 680 C CA . PRO A 1 84 ? 22.733 -2.212 -38.580 1.00 75.50 84 PRO A CA 1
ATOM 681 C C . PRO A 1 84 ? 23.175 -0.786 -38.215 1.00 75.50 84 PRO A C 1
ATOM 683 O O . PRO A 1 84 ? 23.142 -0.407 -37.042 1.00 75.50 84 PRO A O 1
ATOM 686 N N . ASP A 1 85 ? 23.555 0.011 -39.216 1.00 77.38 85 ASP A N 1
ATOM 687 C CA . ASP A 1 85 ? 24.041 1.380 -39.011 1.00 77.38 85 ASP A CA 1
ATOM 688 C C . ASP A 1 85 ? 23.026 2.230 -38.227 1.00 77.38 85 ASP A C 1
ATOM 690 O O . ASP A 1 85 ? 21.832 2.255 -38.529 1.00 77.38 85 ASP A O 1
ATOM 694 N N . GLY A 1 86 ? 23.511 2.934 -37.200 1.00 84.50 86 GLY A N 1
ATOM 695 C CA . GLY A 1 86 ? 22.686 3.774 -36.326 1.00 84.50 86 GLY A CA 1
ATOM 696 C C . GLY A 1 86 ? 21.973 3.028 -35.193 1.00 84.50 86 GLY A C 1
ATOM 697 O O . GLY A 1 86 ? 21.316 3.663 -34.372 1.00 84.50 86 GLY A O 1
ATOM 698 N N . TRP A 1 87 ? 22.121 1.711 -35.086 1.00 89.44 87 TRP A N 1
ATOM 699 C CA . TRP A 1 87 ? 21.596 0.940 -33.962 1.00 89.44 87 TRP A CA 1
ATOM 700 C C . TRP A 1 87 ? 22.719 0.588 -32.992 1.00 89.44 87 TRP A C 1
ATOM 702 O O . TRP A 1 87 ? 23.828 0.270 -33.410 1.00 89.44 87 TRP A O 1
ATOM 712 N N . ILE A 1 88 ? 22.438 0.656 -31.695 1.00 90.31 88 ILE A N 1
ATOM 713 C CA . ILE A 1 88 ? 23.391 0.352 -30.623 1.00 90.31 88 ILE A CA 1
ATOM 714 C C . ILE A 1 88 ? 22.750 -0.573 -29.595 1.00 90.31 88 ILE A C 1
ATOM 716 O O . ILE A 1 88 ? 21.541 -0.525 -29.371 1.00 90.31 88 ILE A O 1
ATOM 720 N N . GLU A 1 89 ? 23.558 -1.436 -28.985 1.00 90.38 89 GLU A N 1
ATOM 721 C CA . GLU A 1 89 ? 23.163 -2.137 -27.767 1.00 90.38 89 GLU A CA 1
ATOM 722 C C . GLU A 1 89 ? 23.453 -1.216 -26.581 1.00 90.38 89 GLU A C 1
ATOM 724 O O . GLU A 1 89 ? 24.550 -0.661 -26.481 1.00 90.38 89 GLU A O 1
ATOM 729 N N . LEU A 1 90 ? 22.470 -1.015 -25.704 1.00 90.38 90 LEU A N 1
ATOM 730 C CA . LEU A 1 90 ? 22.625 -0.113 -24.568 1.00 90.38 90 LEU A CA 1
ATOM 731 C C . LEU A 1 90 ? 23.670 -0.632 -23.582 1.00 90.38 90 LEU A C 1
ATOM 733 O O . LEU A 1 90 ? 23.474 -1.660 -22.924 1.00 90.38 90 LEU A O 1
ATOM 737 N N . THR A 1 91 ? 24.734 0.145 -23.394 1.00 90.62 91 THR A N 1
ATOM 738 C CA . THR A 1 91 ? 25.705 -0.109 -22.328 1.00 90.62 91 THR A CA 1
ATOM 739 C C . THR A 1 91 ? 25.111 0.233 -20.961 1.00 90.62 91 THR A C 1
ATOM 741 O O . THR A 1 91 ? 24.162 1.012 -20.842 1.00 90.62 91 THR A O 1
ATOM 744 N N . GLN A 1 92 ? 25.690 -0.314 -19.887 1.00 90.00 92 GLN A N 1
ATOM 745 C CA . GLN A 1 92 ? 25.257 0.033 -18.530 1.00 90.00 92 GLN A CA 1
ATOM 746 C C . GLN A 1 92 ? 25.438 1.529 -18.224 1.00 90.00 92 GLN A C 1
ATOM 748 O O . GLN A 1 92 ? 24.634 2.110 -17.503 1.00 90.00 92 GLN A O 1
ATOM 753 N N . GLU A 1 93 ? 26.467 2.164 -18.787 1.00 91.81 93 GLU A N 1
ATOM 754 C CA . GLU A 1 93 ? 26.698 3.604 -18.642 1.00 91.81 93 GLU A CA 1
ATOM 755 C C . GLU A 1 93 ? 25.556 4.418 -19.264 1.00 91.81 93 GLU A C 1
ATOM 757 O O . GLU A 1 93 ? 24.999 5.288 -18.601 1.00 91.81 93 GLU A O 1
ATOM 762 N N . GLN A 1 94 ? 25.124 4.061 -20.478 1.00 90.81 94 GLN A N 1
ATOM 763 C CA . GLN A 1 94 ? 23.999 4.715 -21.155 1.00 90.81 94 GLN A CA 1
ATOM 764 C C . GLN A 1 94 ? 22.673 4.515 -20.416 1.00 90.81 94 GLN A C 1
ATOM 766 O O . GLN A 1 94 ? 21.882 5.452 -20.315 1.00 90.81 94 GLN A O 1
ATOM 771 N N . LYS A 1 95 ? 22.441 3.317 -19.864 1.00 91.31 95 LYS A N 1
ATOM 772 C CA . LYS A 1 95 ? 21.275 3.025 -19.011 1.00 91.31 95 LYS A CA 1
ATOM 773 C C . LYS A 1 95 ? 21.261 3.924 -17.778 1.00 91.31 95 LYS A C 1
ATOM 775 O O . LYS A 1 95 ? 20.283 4.621 -17.527 1.00 91.31 95 LYS A O 1
ATOM 780 N N . ASN A 1 96 ? 22.385 3.983 -17.067 1.00 90.12 96 ASN A N 1
ATOM 781 C CA . ASN A 1 96 ? 22.524 4.815 -15.876 1.00 90.12 96 ASN A CA 1
ATOM 782 C C . ASN A 1 96 ? 22.343 6.308 -16.194 1.00 90.12 96 ASN A C 1
ATOM 784 O O . ASN A 1 96 ? 21.735 7.033 -15.410 1.00 90.12 96 ASN A O 1
ATOM 788 N N . ASP A 1 97 ? 22.872 6.789 -17.320 1.00 90.00 97 ASP A N 1
ATOM 789 C CA . ASP A 1 97 ? 22.717 8.185 -17.734 1.00 90.00 97 ASP A CA 1
ATOM 790 C C . ASP A 1 97 ? 21.283 8.516 -18.152 1.00 90.00 97 ASP A C 1
ATOM 792 O O . ASP A 1 97 ? 20.784 9.592 -17.820 1.00 90.00 97 ASP A O 1
ATOM 796 N N . PHE A 1 98 ? 20.581 7.594 -18.812 1.00 90.38 98 PHE A N 1
ATOM 797 C CA . PHE A 1 98 ? 19.155 7.751 -19.086 1.00 90.38 98 PHE A CA 1
ATOM 798 C C . PHE A 1 98 ? 18.336 7.801 -17.787 1.00 90.38 98 PHE A C 1
ATOM 800 O O . PHE A 1 98 ? 17.550 8.727 -17.599 1.00 90.38 98 PHE A O 1
ATOM 807 N N . GLU A 1 99 ? 18.570 6.878 -16.851 1.00 88.88 99 GLU A N 1
ATOM 808 C CA . GLU A 1 99 ? 17.879 6.837 -15.553 1.00 88.88 99 GLU A CA 1
ATOM 809 C C . GLU A 1 99 ? 18.137 8.088 -14.701 1.00 88.88 99 GLU A C 1
ATOM 811 O O . GLU A 1 99 ? 17.222 8.576 -14.042 1.00 88.88 99 GLU A O 1
ATOM 816 N N . LYS A 1 100 ? 19.334 8.696 -14.765 1.00 86.69 100 LYS A N 1
ATOM 817 C CA . LYS A 1 100 ? 19.600 10.005 -14.126 1.00 86.69 100 LYS A CA 1
ATOM 818 C C . LYS A 1 100 ? 18.706 11.124 -14.663 1.00 86.69 100 LYS A C 1
ATOM 820 O O . LYS A 1 100 ? 18.460 12.094 -13.951 1.00 86.69 100 LYS A O 1
ATOM 825 N N . ASN A 1 101 ? 18.265 11.011 -15.915 1.00 85.25 101 ASN A N 1
ATOM 826 C CA . ASN A 1 101 ? 17.362 11.965 -16.545 1.00 85.25 101 ASN A CA 1
ATOM 827 C C . ASN A 1 101 ? 15.886 11.637 -16.282 1.00 85.25 101 ASN A C 1
ATOM 829 O O . ASN A 1 101 ? 15.026 12.460 -16.616 1.00 85.25 101 ASN A O 1
ATOM 833 N N . LEU A 1 102 ? 15.565 10.473 -15.706 1.00 85.94 102 LEU A N 1
ATOM 834 C CA . LEU A 1 102 ? 14.201 10.157 -15.308 1.00 85.94 102 LEU A CA 1
ATOM 835 C C . LEU A 1 102 ? 13.838 10.889 -14.010 1.00 85.94 102 LEU A C 1
ATOM 837 O O . LEU A 1 102 ? 14.676 11.052 -13.119 1.00 85.94 102 LEU A O 1
ATOM 841 N N . PRO A 1 103 ? 12.587 11.351 -13.878 1.00 71.38 103 PRO A N 1
ATOM 842 C CA . PRO A 1 103 ? 12.177 12.085 -12.695 1.00 71.38 103 PRO A CA 1
ATOM 843 C C . PRO A 1 103 ? 12.203 11.199 -11.430 1.00 71.38 103 PRO A C 1
ATOM 845 O O . PRO A 1 103 ? 11.662 10.096 -11.410 1.00 71.38 103 PRO A O 1
ATOM 848 N N . TYR A 1 104 ? 12.791 11.730 -10.354 1.00 65.62 104 TYR A N 1
ATOM 849 C CA . TYR A 1 104 ? 12.440 11.497 -8.942 1.00 65.62 104 TYR A CA 1
ATOM 850 C C . TYR A 1 104 ? 12.405 10.071 -8.350 1.00 65.62 104 TYR A C 1
ATOM 852 O O . TYR A 1 104 ? 12.024 9.958 -7.187 1.00 65.62 104 TYR A O 1
ATOM 860 N N . GLU A 1 105 ? 12.857 8.997 -9.010 1.00 68.31 105 GLU A N 1
ATOM 861 C CA . GLU A 1 105 ? 12.886 7.655 -8.373 1.00 68.31 105 GLU A CA 1
ATOM 862 C C . GLU A 1 105 ? 13.595 7.685 -7.006 1.00 68.31 105 GLU A C 1
ATOM 864 O O . GLU A 1 105 ? 13.066 7.211 -5.997 1.00 68.31 105 GLU A O 1
ATOM 869 N N . ARG A 1 106 ? 14.760 8.344 -6.955 1.00 67.38 106 ARG A N 1
ATOM 870 C CA . ARG A 1 106 ? 15.571 8.489 -5.737 1.00 67.38 106 ARG A CA 1
ATOM 871 C C . ARG A 1 106 ? 14.870 9.236 -4.601 1.00 67.38 106 ARG A C 1
ATOM 873 O O . ARG A 1 106 ? 15.317 9.132 -3.468 1.00 67.38 106 ARG A O 1
ATOM 880 N N . LEU A 1 107 ? 13.817 9.998 -4.891 1.00 69.44 107 LEU A N 1
ATOM 881 C CA . LEU A 1 107 ? 13.049 10.763 -3.905 1.00 69.44 107 LEU A CA 1
ATOM 882 C C . LEU A 1 107 ? 11.729 10.065 -3.546 1.00 69.44 107 LEU A C 1
ATOM 884 O O . LEU A 1 107 ? 11.347 10.045 -2.375 1.00 69.44 107 LEU A O 1
ATOM 888 N N . ILE A 1 108 ? 11.064 9.437 -4.521 1.00 82.31 108 ILE A N 1
ATOM 889 C CA . ILE A 1 108 ? 9.773 8.766 -4.324 1.00 82.31 108 ILE A CA 1
ATOM 890 C C . ILE A 1 108 ? 9.943 7.472 -3.522 1.00 82.31 108 ILE A C 1
ATOM 892 O O . ILE A 1 108 ? 9.199 7.260 -2.568 1.00 82.31 108 ILE A O 1
ATOM 896 N N . THR A 1 109 ? 10.919 6.621 -3.858 1.00 84.81 109 THR A N 1
ATOM 897 C CA . THR A 1 109 ? 11.083 5.311 -3.200 1.00 84.81 109 THR A CA 1
ATOM 898 C C . THR A 1 109 ? 11.376 5.429 -1.696 1.00 84.81 109 THR A C 1
ATOM 900 O O . THR A 1 109 ? 10.701 4.742 -0.922 1.00 84.81 109 THR A O 1
ATOM 903 N N . PRO A 1 110 ? 12.288 6.314 -1.231 1.00 87.31 110 PRO A N 1
ATOM 904 C CA . PRO A 1 110 ? 12.496 6.521 0.203 1.00 87.31 110 PRO A CA 1
ATOM 905 C C . PRO A 1 110 ? 11.266 7.109 0.897 1.00 87.31 110 PRO A C 1
ATOM 907 O O . PRO A 1 110 ? 10.858 6.585 1.928 1.00 87.31 110 PRO A O 1
ATOM 910 N N . THR A 1 111 ? 10.624 8.119 0.294 1.00 87.56 111 THR A N 1
ATOM 911 C CA . THR A 1 111 ? 9.406 8.742 0.848 1.00 87.56 111 THR A CA 1
ATOM 912 C C . THR A 1 111 ? 8.273 7.724 0.993 1.00 87.56 111 THR A C 1
ATOM 914 O O . THR A 1 111 ? 7.554 7.732 1.987 1.00 87.56 111 THR A O 1
ATOM 917 N N . LEU A 1 112 ? 8.103 6.827 0.016 1.00 88.12 112 LEU A N 1
ATOM 918 C CA . LEU A 1 112 ? 7.115 5.752 0.082 1.00 88.12 112 LEU A CA 1
ATOM 919 C C . LEU A 1 112 ? 7.448 4.718 1.152 1.00 88.12 112 LEU A C 1
ATOM 921 O O . LEU A 1 112 ? 6.554 4.307 1.881 1.00 88.12 112 LEU A O 1
ATOM 925 N N . SER A 1 113 ? 8.710 4.301 1.245 1.00 89.75 113 SER A N 1
ATOM 926 C CA . SER A 1 113 ? 9.145 3.321 2.246 1.00 89.75 113 SER A CA 1
ATOM 927 C C . SER A 1 113 ? 8.944 3.850 3.667 1.00 89.75 113 SER A C 1
ATOM 929 O O . SER A 1 113 ? 8.399 3.145 4.511 1.00 89.75 113 SER A O 1
ATOM 931 N N . GLU A 1 114 ? 9.320 5.109 3.910 1.00 89.88 114 GLU A N 1
ATOM 932 C CA . GLU A 1 114 ? 9.089 5.809 5.178 1.00 89.88 114 GLU A CA 1
ATOM 933 C C . GLU A 1 114 ? 7.589 5.920 5.475 1.00 89.88 114 GLU A C 1
ATOM 935 O O . GLU A 1 114 ? 7.130 5.521 6.544 1.00 89.88 114 GLU A O 1
ATOM 940 N N . ALA A 1 115 ? 6.797 6.359 4.491 1.00 90.75 115 ALA A N 1
ATOM 941 C CA . ALA A 1 115 ? 5.357 6.493 4.657 1.00 90.75 115 ALA A CA 1
ATOM 942 C C . ALA A 1 115 ? 4.651 5.160 4.935 1.00 90.75 115 ALA A C 1
ATOM 944 O O . ALA A 1 115 ? 3.712 5.139 5.724 1.00 90.75 115 ALA A O 1
ATOM 945 N N . ILE A 1 116 ? 5.071 4.059 4.305 1.00 90.62 116 ILE A N 1
ATOM 946 C CA . ILE A 1 116 ? 4.538 2.718 4.586 1.00 90.62 116 ILE A CA 1
ATOM 947 C C . ILE A 1 116 ? 4.894 2.302 6.013 1.00 90.62 116 ILE A C 1
ATOM 949 O O . ILE A 1 116 ? 4.002 1.890 6.750 1.00 90.62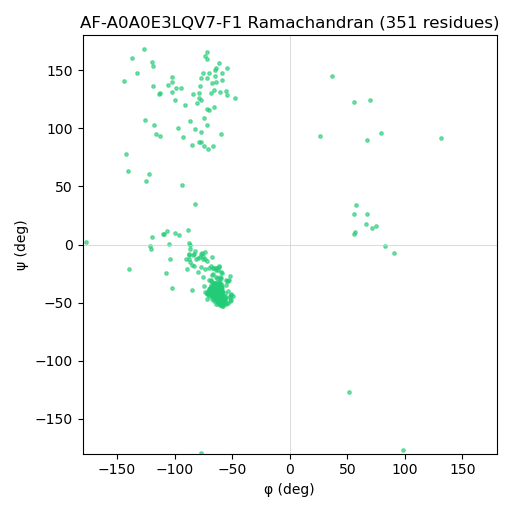 116 ILE A O 1
ATOM 953 N N . GLY A 1 117 ? 6.157 2.480 6.418 1.00 86.94 117 GLY A N 1
ATOM 954 C CA . GLY A 1 117 ? 6.623 2.142 7.764 1.00 86.94 117 GLY A CA 1
ATOM 955 C C . GLY A 1 117 ? 5.894 2.899 8.879 1.00 86.94 117 GLY A C 1
ATOM 956 O O . GLY A 1 117 ? 5.734 2.364 9.971 1.00 86.94 117 GLY A O 1
ATOM 957 N N . GLU A 1 118 ? 5.408 4.112 8.608 1.00 90.69 118 GLU A N 1
ATOM 958 C CA . GLU A 1 118 ? 4.544 4.854 9.534 1.00 90.69 118 GLU A CA 1
ATOM 959 C C . GLU A 1 118 ? 3.060 4.475 9.416 1.00 90.69 118 GLU A C 1
ATOM 961 O O . GLU A 1 118 ? 2.353 4.402 10.422 1.00 90.69 118 GLU A O 1
ATOM 966 N N . LEU A 1 119 ? 2.559 4.257 8.199 1.00 91.19 119 LEU A N 1
ATOM 967 C CA . LEU A 1 119 ? 1.136 4.037 7.946 1.00 91.19 119 LEU A CA 1
ATOM 968 C C . LEU A 1 119 ? 0.658 2.657 8.399 1.00 91.19 119 LEU A C 1
ATOM 970 O O . LEU A 1 119 ? -0.437 2.561 8.947 1.00 91.19 119 LEU A O 1
ATOM 974 N N . GLU A 1 120 ? 1.444 1.609 8.165 1.00 89.12 120 GLU A N 1
ATOM 975 C CA . GLU A 1 120 ? 1.083 0.229 8.506 1.00 89.12 120 GLU A CA 1
ATOM 976 C C . GLU A 1 120 ? 0.804 0.057 10.009 1.00 89.12 120 GLU A C 1
ATOM 978 O O . GLU A 1 120 ? -0.317 -0.335 10.347 1.00 89.12 120 GLU A O 1
ATOM 983 N N . PRO A 1 121 ? 1.687 0.496 10.930 1.00 84.06 121 PRO A N 1
ATOM 984 C CA . PRO A 1 121 ? 1.389 0.472 12.360 1.00 84.06 121 PRO A CA 1
ATOM 985 C C . PRO A 1 121 ? 0.160 1.302 12.744 1.00 84.06 121 PRO A C 1
ATOM 987 O O . PRO A 1 121 ? -0.603 0.897 13.617 1.00 84.06 121 PRO A O 1
ATOM 990 N N . LEU A 1 122 ? -0.062 2.455 12.099 1.00 85.31 122 LEU A N 1
ATOM 991 C CA . LEU A 1 122 ? -1.221 3.307 12.389 1.00 85.31 122 LEU A CA 1
ATOM 992 C C . LEU A 1 122 ? -2.542 2.660 11.969 1.00 85.31 122 LEU A C 1
ATOM 994 O O . LEU A 1 122 ? -3.546 2.823 12.665 1.00 85.31 122 LEU A O 1
ATOM 998 N N . ILE A 1 123 ? -2.562 1.962 10.831 1.00 83.94 123 ILE A N 1
ATOM 999 C CA . ILE A 1 123 ? -3.741 1.222 10.374 1.00 83.94 123 ILE A CA 1
ATOM 1000 C C . ILE A 1 123 ? -3.967 -0.001 11.261 1.00 83.94 123 ILE A C 1
ATOM 1002 O O . ILE A 1 123 ? -5.105 -0.214 11.673 1.00 83.94 123 ILE A O 1
ATOM 1006 N N . GLN A 1 124 ? -2.916 -0.739 11.625 1.00 79.06 124 GLN A N 1
ATOM 1007 C CA . GLN A 1 124 ? -3.037 -1.887 12.523 1.00 79.06 124 GLN A CA 1
ATOM 1008 C C . GLN A 1 124 ? -3.564 -1.472 13.902 1.00 79.06 124 GLN A C 1
ATOM 1010 O O . GLN A 1 124 ? -4.571 -2.004 14.360 1.00 79.06 124 GLN A O 1
ATOM 1015 N N . GLU A 1 125 ? -2.980 -0.436 14.515 1.00 77.69 125 GLU A N 1
ATOM 1016 C CA . GLU A 1 125 ? -3.456 0.107 15.792 1.00 77.69 125 GLU A CA 1
ATOM 1017 C C . GLU A 1 125 ? -4.918 0.574 15.689 1.00 77.69 125 GLU A C 1
ATOM 1019 O O . GLU A 1 125 ? -5.716 0.367 16.606 1.00 77.69 125 GLU A O 1
ATOM 1024 N N . ALA A 1 126 ? -5.297 1.192 14.567 1.00 77.75 126 ALA A N 1
ATOM 1025 C CA . ALA A 1 126 ? -6.677 1.588 14.330 1.00 77.75 126 ALA A CA 1
ATOM 1026 C C . ALA A 1 126 ? -7.617 0.377 14.236 1.00 77.75 126 ALA A C 1
ATOM 1028 O O . ALA A 1 126 ? -8.693 0.425 14.830 1.00 77.75 126 ALA A O 1
ATOM 1029 N N . ILE A 1 127 ? -7.237 -0.688 13.524 1.00 77.62 127 ILE A N 1
ATOM 1030 C CA . ILE A 1 127 ? -8.013 -1.933 13.432 1.00 77.62 127 ILE A CA 1
ATOM 1031 C C . ILE A 1 127 ? -8.177 -2.545 14.823 1.00 77.62 127 ILE A C 1
ATOM 1033 O O . ILE A 1 127 ? -9.307 -2.784 15.248 1.00 77.62 127 ILE A O 1
ATOM 1037 N N . ASP A 1 128 ? -7.078 -2.717 15.555 1.00 75.19 128 ASP A N 1
ATOM 1038 C CA . ASP A 1 128 ? -7.063 -3.375 16.862 1.00 75.19 128 ASP A CA 1
ATOM 1039 C C . ASP A 1 128 ? -7.952 -2.635 17.863 1.00 75.19 128 ASP A C 1
ATOM 1041 O O . ASP A 1 128 ? -8.839 -3.227 18.483 1.00 75.19 128 ASP A O 1
ATOM 1045 N N . ARG A 1 129 ? -7.801 -1.308 17.960 1.00 75.19 129 ARG A N 1
ATOM 1046 C CA . ARG A 1 129 ? -8.614 -0.483 18.867 1.00 75.19 129 ARG A CA 1
ATOM 1047 C C . ARG A 1 129 ? -10.085 -0.432 18.463 1.00 75.19 129 ARG A C 1
ATOM 1049 O O . ARG A 1 129 ? -10.954 -0.342 19.330 1.00 75.19 129 ARG A O 1
ATOM 1056 N N . ASN A 1 130 ? -10.383 -0.489 17.165 1.00 79.75 130 ASN A N 1
ATOM 1057 C CA . ASN A 1 130 ? -11.758 -0.492 16.674 1.00 79.75 130 ASN A CA 1
ATOM 1058 C C . ASN A 1 130 ? -12.375 -1.898 16.623 1.00 79.75 130 ASN A C 1
ATOM 1060 O O . ASN A 1 130 ? -13.557 -1.995 16.320 1.00 79.75 130 ASN A O 1
ATOM 1064 N N . SER A 1 131 ? -11.664 -2.970 16.989 1.00 76.06 131 SER A N 1
ATOM 1065 C CA . SER A 1 131 ? -12.218 -4.339 17.042 1.00 76.06 131 SER A CA 1
ATOM 1066 C C . SER A 1 131 ? -13.472 -4.458 17.911 1.00 76.06 131 SER A C 1
ATOM 1068 O O . SER A 1 131 ? -14.402 -5.197 17.592 1.00 76.06 131 SER A O 1
ATOM 1070 N N . ILE A 1 132 ? -13.563 -3.632 18.956 1.00 70.06 132 ILE A N 1
ATOM 1071 C CA . ILE A 1 132 ? -14.729 -3.498 19.836 1.00 70.06 132 ILE A CA 1
ATOM 1072 C C . ILE A 1 132 ? -16.022 -3.219 19.049 1.00 70.06 132 ILE A C 1
ATOM 1074 O O . ILE A 1 132 ? -17.100 -3.650 19.470 1.00 70.06 132 ILE A O 1
ATOM 1078 N N . ILE A 1 133 ? -15.940 -2.528 17.904 1.00 75.50 133 ILE A N 1
ATOM 1079 C CA . ILE A 1 133 ? -17.118 -2.145 17.118 1.00 75.50 133 ILE A CA 1
ATOM 1080 C C . ILE A 1 133 ? -17.730 -3.309 16.328 1.00 75.50 133 ILE A C 1
ATOM 1082 O O . ILE A 1 133 ? -18.873 -3.185 15.896 1.00 75.50 133 ILE A O 1
ATOM 1086 N N . GLU A 1 134 ? -17.047 -4.458 16.208 1.00 70.75 134 GLU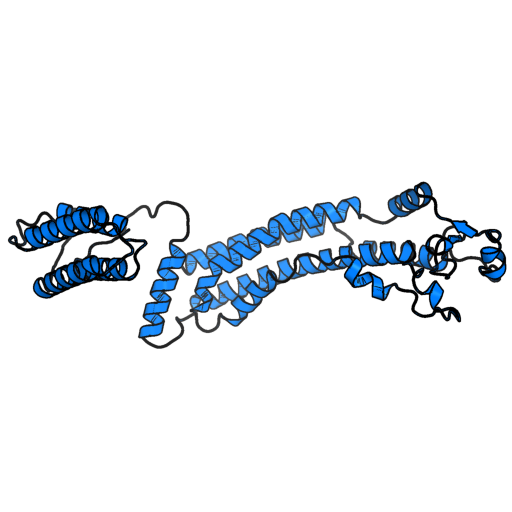 A N 1
ATOM 1087 C CA . GLU A 1 134 ? -17.633 -5.697 15.658 1.00 70.75 134 GLU A CA 1
ATOM 1088 C C . GLU A 1 134 ? -18.913 -6.096 16.415 1.00 70.75 134 GLU A C 1
ATOM 1090 O O . GLU A 1 134 ? -19.898 -6.551 15.823 1.00 70.75 134 GLU A O 1
ATOM 1095 N N . ASN A 1 135 ? -18.918 -5.835 17.725 1.00 68.88 135 ASN A N 1
ATOM 1096 C CA . ASN A 1 135 ? -20.012 -6.143 18.640 1.00 68.88 135 ASN A CA 1
ATOM 1097 C C . ASN A 1 135 ? -21.069 -5.027 18.718 1.00 68.88 135 ASN A C 1
ATOM 1099 O O . ASN A 1 135 ? -22.030 -5.133 19.484 1.00 68.88 135 ASN A O 1
ATOM 1103 N N . LEU A 1 136 ? -20.905 -3.949 17.946 1.00 74.75 136 LEU A N 1
ATOM 1104 C CA . LEU A 1 136 ? -21.800 -2.800 17.933 1.00 74.75 136 LEU A CA 1
ATOM 1105 C C . LEU A 1 136 ? -22.676 -2.785 16.670 1.00 74.75 136 LEU A C 1
ATOM 1107 O O . LEU A 1 136 ? -22.241 -3.048 15.549 1.00 74.75 136 LEU A O 1
ATOM 1111 N N . SER A 1 137 ? -23.956 -2.472 16.847 1.00 71.31 137 SER A N 1
ATOM 1112 C CA . SER A 1 137 ? -24.933 -2.318 15.775 1.00 71.31 137 SER A CA 1
ATOM 1113 C C . SER A 1 137 ? -24.543 -1.149 14.871 1.00 71.31 137 SER A C 1
ATOM 1115 O O . SER A 1 137 ? -24.188 -0.085 15.379 1.00 71.31 137 SER A O 1
ATOM 1117 N N . ASN A 1 138 ? -24.711 -1.307 13.556 1.00 75.38 138 ASN A N 1
ATOM 1118 C CA . ASN A 1 138 ? -24.527 -0.249 12.549 1.00 75.38 138 ASN A CA 1
ATOM 1119 C C . ASN A 1 138 ? -23.083 0.275 12.374 1.00 75.38 138 ASN A C 1
ATOM 1121 O O . ASN A 1 138 ? -22.903 1.346 11.798 1.00 75.38 138 ASN A O 1
ATOM 1125 N N . LEU A 1 139 ? -22.066 -0.461 12.849 1.00 82.31 139 LEU A N 1
ATOM 1126 C CA . LEU A 1 139 ? -20.640 -0.116 12.682 1.00 82.31 139 LEU A CA 1
ATOM 1127 C C . LEU A 1 139 ? -19.807 -1.177 11.938 1.00 82.31 139 LEU A C 1
ATOM 1129 O O . LEU A 1 139 ? -18.626 -0.971 11.658 1.00 82.31 139 LEU A O 1
ATOM 1133 N N . GLU A 1 140 ? -20.417 -2.313 11.604 1.00 80.81 140 GLU A N 1
ATOM 1134 C CA . GLU A 1 140 ? -19.739 -3.461 10.993 1.00 80.81 140 GLU A CA 1
ATOM 1135 C C . GLU A 1 140 ? -19.165 -3.144 9.610 1.00 80.81 140 GLU A C 1
ATOM 1137 O O . GLU A 1 140 ? -18.029 -3.507 9.319 1.00 80.81 140 GLU A O 1
ATOM 1142 N N . GLU A 1 141 ? -19.905 -2.414 8.775 1.00 85.88 141 GLU A N 1
ATOM 1143 C CA . GLU A 1 141 ? -19.428 -2.030 7.443 1.00 85.88 141 GLU A CA 1
ATOM 1144 C C . GLU A 1 141 ? -18.184 -1.141 7.521 1.00 85.88 141 GLU A C 1
ATOM 1146 O O . GLU A 1 141 ? -17.236 -1.345 6.765 1.00 85.88 141 GLU A O 1
ATOM 1151 N N . GLN A 1 142 ? -18.152 -0.187 8.458 1.00 88.12 142 GLN A N 1
ATOM 1152 C CA . GLN A 1 142 ? -17.005 0.700 8.661 1.00 88.12 142 GLN A CA 1
ATOM 1153 C C . GLN A 1 142 ? -15.792 -0.081 9.159 1.00 88.12 142 GLN A C 1
ATOM 1155 O O . GLN A 1 142 ? -14.668 0.198 8.752 1.00 88.12 142 GLN A O 1
ATOM 1160 N N . TYR A 1 143 ? -16.012 -1.077 10.011 1.00 86.62 143 TYR A N 1
ATOM 1161 C CA . TYR A 1 143 ? -14.940 -1.929 10.494 1.00 86.62 143 TYR A CA 1
ATOM 1162 C C . TYR A 1 143 ? -14.379 -2.860 9.411 1.00 86.62 143 TYR A C 1
ATOM 1164 O O . TYR A 1 143 ? -13.165 -2.999 9.282 1.00 86.62 143 TYR A O 1
ATOM 1172 N N . ILE A 1 144 ? -15.245 -3.449 8.580 1.00 87.31 144 ILE A N 1
ATOM 1173 C CA . ILE A 1 144 ? -14.824 -4.220 7.402 1.00 87.31 144 ILE A CA 1
ATOM 1174 C C . ILE A 1 144 ? -14.042 -3.320 6.438 1.00 87.31 144 ILE A C 1
ATOM 1176 O O . ILE A 1 144 ? -13.020 -3.739 5.901 1.00 87.31 144 ILE A O 1
ATOM 1180 N N . GLU A 1 145 ? -14.497 -2.082 6.221 1.00 90.06 145 GLU A N 1
ATOM 1181 C CA . GLU A 1 145 ? -13.779 -1.099 5.406 1.00 90.06 145 GLU A CA 1
ATOM 1182 C C . GLU A 1 145 ? -12.393 -0.792 5.992 1.00 90.06 145 GLU A C 1
ATOM 1184 O O . GLU A 1 145 ? -11.430 -0.738 5.235 1.00 90.06 145 GLU A O 1
ATOM 1189 N N . LEU A 1 146 ? -12.274 -0.665 7.320 1.00 89.19 146 LEU A N 1
ATOM 1190 C CA . LEU A 1 146 ? -10.999 -0.456 8.011 1.00 89.19 146 LEU A CA 1
ATOM 1191 C C . LEU A 1 146 ? -10.058 -1.662 7.859 1.00 89.19 146 LEU A C 1
ATOM 1193 O O . LEU A 1 146 ? -8.903 -1.473 7.495 1.00 89.19 146 LEU A O 1
ATOM 1197 N N . LYS A 1 147 ? -10.554 -2.894 8.052 1.00 88.56 147 LYS A N 1
ATOM 1198 C CA . LYS A 1 147 ? -9.775 -4.134 7.862 1.00 88.56 147 LYS A CA 1
ATOM 1199 C C . LYS A 1 147 ? -9.252 -4.283 6.434 1.00 88.56 147 LYS A C 1
ATOM 1201 O O . LYS A 1 147 ? -8.092 -4.622 6.234 1.00 88.56 147 LYS A O 1
ATOM 1206 N N . LYS A 1 148 ? -10.068 -3.943 5.432 1.00 91.38 148 LYS A N 1
ATOM 1207 C CA . LYS A 1 148 ? -9.650 -3.955 4.019 1.00 91.38 148 LYS A CA 1
ATOM 1208 C C . LYS A 1 148 ? -8.500 -2.994 3.718 1.00 91.38 148 LYS A C 1
ATOM 1210 O O . LYS A 1 148 ? -7.832 -3.143 2.698 1.00 91.38 148 LYS A O 1
ATOM 1215 N N . LEU A 1 149 ? -8.243 -2.000 4.571 1.00 89.19 149 LEU A N 1
ATOM 1216 C CA . LEU A 1 149 ? -7.103 -1.103 4.391 1.00 89.19 149 LEU A CA 1
ATOM 1217 C C . LEU A 1 149 ? -5.766 -1.757 4.732 1.00 89.19 149 LEU A C 1
ATOM 1219 O O . LEU A 1 149 ? -4.747 -1.212 4.317 1.00 89.19 149 LEU A O 1
ATOM 1223 N N . ASP A 1 150 ? -5.754 -2.923 5.372 1.00 87.62 150 ASP A N 1
ATOM 1224 C CA . ASP A 1 150 ? -4.544 -3.731 5.554 1.00 87.62 150 ASP A CA 1
ATOM 1225 C C . ASP A 1 150 ? -4.284 -4.686 4.366 1.00 87.62 150 ASP A C 1
ATOM 1227 O O . ASP A 1 150 ? -3.189 -5.203 4.155 1.00 87.62 150 ASP A O 1
ATOM 1231 N N . GLU A 1 151 ? -5.265 -4.855 3.474 1.00 83.50 151 GLU A N 1
ATOM 1232 C CA . GLU A 1 151 ? -5.106 -5.677 2.278 1.00 83.50 151 GLU A CA 1
ATOM 1233 C C . GLU A 1 151 ? -4.227 -4.918 1.257 1.00 83.50 151 GLU A C 1
ATOM 1235 O O . GLU A 1 151 ? -4.633 -3.912 0.665 1.00 83.50 151 GLU A O 1
ATOM 1240 N N . ARG A 1 152 ? -2.986 -5.393 1.072 1.00 86.94 152 ARG A N 1
ATOM 1241 C CA . ARG A 1 152 ? -1.944 -4.919 0.129 1.00 86.94 152 ARG A CA 1
ATOM 1242 C C . ARG A 1 152 ? -1.319 -3.556 0.438 1.00 86.94 152 ARG A C 1
ATOM 1244 O O . ARG A 1 152 ? -1.979 -2.527 0.364 1.00 86.94 152 ARG A O 1
ATOM 1251 N N . TRP A 1 153 ? 0.008 -3.547 0.557 1.00 88.69 153 TRP A N 1
ATOM 1252 C CA . TRP A 1 153 ? 0.817 -2.347 0.811 1.00 88.69 153 TRP A CA 1
ATOM 1253 C C . TRP A 1 153 ? 1.634 -1.860 -0.388 1.00 88.69 153 TRP A C 1
ATOM 1255 O O . TRP A 1 153 ? 1.947 -0.675 -0.478 1.00 88.69 153 TRP A O 1
ATOM 1265 N N . VAL A 1 154 ? 1.952 -2.757 -1.326 1.00 91.19 154 VAL A N 1
ATOM 1266 C CA . VAL A 1 154 ? 2.848 -2.477 -2.452 1.00 91.19 154 VAL A CA 1
ATOM 1267 C C . VAL A 1 154 ? 2.382 -3.214 -3.709 1.00 91.19 154 VAL A C 1
ATOM 1269 O O . VAL A 1 154 ? 1.963 -4.369 -3.655 1.00 91.19 154 VAL A O 1
ATOM 1272 N N . TYR A 1 155 ? 2.488 -2.530 -4.839 1.00 91.56 155 TYR A N 1
ATOM 1273 C CA . TYR A 1 155 ? 2.465 -3.039 -6.199 1.00 91.56 155 TYR A CA 1
ATOM 1274 C C . TYR A 1 155 ? 3.894 -3.277 -6.681 1.00 91.56 155 TYR A C 1
ATOM 1276 O O . TYR A 1 155 ? 4.766 -2.418 -6.514 1.00 91.56 155 TYR A O 1
ATOM 1284 N N . LEU A 1 156 ? 4.129 -4.423 -7.315 1.00 90.31 156 LEU A N 1
ATOM 1285 C CA . LEU A 1 156 ? 5.429 -4.779 -7.877 1.00 90.31 156 LEU A CA 1
ATOM 1286 C C . LEU A 1 156 ? 5.445 -4.572 -9.394 1.00 90.31 156 LEU A C 1
ATOM 1288 O O . LEU A 1 156 ? 4.480 -4.905 -10.076 1.00 90.31 156 LEU A O 1
ATOM 1292 N N . GLY A 1 157 ? 6.577 -4.130 -9.954 1.00 86.94 157 GLY A N 1
ATOM 1293 C CA . GLY A 1 157 ? 6.713 -3.903 -11.403 1.00 86.94 157 GLY A CA 1
ATOM 1294 C C . GLY A 1 157 ? 6.371 -5.129 -12.261 1.00 86.94 157 GLY A C 1
ATOM 1295 O O . GLY A 1 157 ? 5.806 -4.999 -13.342 1.00 86.94 157 GLY A O 1
ATOM 1296 N N . LYS A 1 158 ? 6.603 -6.345 -11.748 1.00 87.69 158 LYS A N 1
ATOM 1297 C CA . LYS A 1 158 ? 6.213 -7.595 -12.425 1.00 87.69 158 LYS A CA 1
ATOM 1298 C C . LYS A 1 158 ? 4.708 -7.704 -12.711 1.00 87.69 158 LYS A C 1
ATOM 1300 O O . LYS A 1 158 ? 4.335 -8.418 -13.627 1.00 87.69 158 LYS A O 1
ATOM 1305 N N . GLU A 1 159 ? 3.856 -7.015 -11.951 1.00 89.81 159 GLU A N 1
ATOM 1306 C CA . GLU A 1 159 ? 2.401 -6.999 -12.165 1.00 89.81 159 GLU A CA 1
ATOM 1307 C C . GLU A 1 159 ? 2.009 -6.161 -13.391 1.00 89.81 159 GLU A C 1
ATOM 1309 O O . GLU A 1 159 ? 0.945 -6.363 -13.966 1.00 89.81 159 GLU A O 1
ATOM 1314 N N . PHE A 1 160 ? 2.883 -5.244 -13.815 1.00 91.06 160 PHE A N 1
ATOM 1315 C CA . PHE A 1 160 ? 2.647 -4.322 -14.927 1.00 91.06 160 PHE A CA 1
ATOM 1316 C C . PHE A 1 160 ? 3.401 -4.721 -16.190 1.00 91.06 160 PHE A C 1
ATOM 1318 O O . PHE A 1 160 ? 3.124 -4.187 -17.260 1.00 91.06 160 PHE A O 1
ATOM 1325 N N . ILE A 1 161 ? 4.346 -5.660 -16.105 1.00 87.19 161 ILE A N 1
ATOM 1326 C CA . ILE A 1 161 ? 5.227 -5.988 -17.230 1.00 87.19 161 ILE A CA 1
ATOM 1327 C C . ILE A 1 161 ? 4.450 -6.471 -18.464 1.00 87.19 161 ILE A C 1
ATOM 1329 O O . ILE A 1 161 ? 4.796 -6.128 -19.593 1.00 87.19 161 ILE A O 1
ATOM 1333 N N . ASP A 1 162 ? 3.334 -7.172 -18.249 1.00 84.25 162 ASP A N 1
ATOM 1334 C CA . ASP A 1 162 ? 2.445 -7.646 -19.309 1.00 84.25 162 ASP A CA 1
ATOM 1335 C C . ASP A 1 162 ? 1.733 -6.518 -20.069 1.00 84.25 162 ASP A C 1
ATOM 1337 O O . ASP A 1 162 ? 1.384 -6.702 -21.235 1.00 84.25 162 ASP A O 1
ATOM 1341 N N . LYS A 1 163 ? 1.533 -5.346 -19.451 1.00 87.81 163 LYS A N 1
ATOM 1342 C CA . LYS A 1 163 ? 0.966 -4.155 -20.110 1.00 87.81 163 LYS A CA 1
ATOM 1343 C C . LYS A 1 163 ? 1.929 -3.581 -21.150 1.00 87.81 163 LYS A C 1
ATOM 1345 O O . LYS A 1 163 ? 1.487 -3.031 -22.153 1.00 87.81 163 LYS A O 1
ATOM 1350 N N . TYR A 1 164 ? 3.232 -3.744 -20.921 1.00 86.69 164 TYR A N 1
ATOM 1351 C CA . TYR A 1 164 ? 4.309 -3.188 -21.746 1.00 86.69 164 TYR A CA 1
ATOM 1352 C C . TYR A 1 164 ? 5.015 -4.241 -22.602 1.00 86.69 164 TYR A C 1
ATOM 1354 O O . TYR A 1 164 ? 6.081 -3.981 -23.170 1.00 86.69 164 TYR A O 1
ATOM 1362 N N . LYS A 1 165 ? 4.441 -5.444 -22.690 1.00 77.19 165 LYS A N 1
ATOM 1363 C CA . LYS A 1 165 ? 4.972 -6.510 -23.530 1.00 77.19 165 LYS A CA 1
ATOM 1364 C C . LYS A 1 165 ? 4.669 -6.245 -24.999 1.00 77.19 165 LYS A C 1
ATOM 1366 O O . LYS A 1 165 ? 3.612 -5.732 -25.367 1.00 77.19 165 LYS A O 1
ATOM 1371 N N . ILE A 1 166 ? 5.581 -6.676 -25.857 1.00 73.19 166 ILE A N 1
ATOM 1372 C CA . ILE A 1 166 ? 5.398 -6.589 -27.303 1.00 73.19 166 ILE A CA 1
ATOM 1373 C C . ILE A 1 166 ? 4.541 -7.780 -27.743 1.00 73.19 166 ILE A C 1
ATOM 1375 O O . ILE A 1 166 ? 5.026 -8.898 -27.876 1.00 73.19 166 ILE A O 1
ATOM 1379 N N . ASN A 1 167 ? 3.242 -7.536 -27.935 1.00 57.50 167 ASN A N 1
ATOM 1380 C CA . ASN A 1 167 ? 2.238 -8.575 -28.210 1.00 57.50 167 ASN A CA 1
ATOM 1381 C C . ASN A 1 167 ? 2.242 -9.115 -29.650 1.00 57.50 167 ASN A C 1
ATOM 1383 O O . ASN A 1 167 ? 1.542 -10.079 -29.949 1.00 57.50 167 ASN A O 1
ATOM 1387 N N . SER A 1 168 ? 3.000 -8.506 -30.558 1.00 55.44 168 SER A N 1
ATOM 1388 C CA . SER A 1 168 ? 2.898 -8.755 -31.998 1.00 55.44 168 SER A CA 1
ATOM 1389 C C . SER A 1 168 ? 4.219 -9.225 -32.587 1.00 55.44 168 SER A C 1
ATOM 1391 O O . SER A 1 168 ? 4.783 -8.576 -33.467 1.00 55.44 168 SER A O 1
ATOM 1393 N N . VAL A 1 169 ? 4.722 -10.357 -32.098 1.00 56.12 169 VAL A N 1
ATOM 1394 C CA . VAL A 1 169 ? 5.921 -10.974 -32.662 1.00 56.12 169 VAL A CA 1
ATOM 1395 C C . VAL A 1 169 ? 5.554 -12.289 -33.320 1.00 56.12 169 VAL A C 1
ATOM 1397 O O . VAL A 1 169 ? 5.475 -13.338 -32.685 1.00 56.12 169 VAL A O 1
ATOM 1400 N N . LEU A 1 170 ? 5.298 -12.216 -34.622 1.00 53.41 170 LEU A N 1
ATOM 1401 C CA . LEU A 1 170 ? 5.109 -13.391 -35.460 1.00 53.41 170 LEU A CA 1
ATOM 1402 C C . LEU A 1 170 ? 6.491 -13.984 -35.754 1.00 53.41 170 LEU A C 1
ATOM 1404 O O . LEU A 1 170 ? 7.196 -13.518 -36.644 1.00 53.41 170 LEU A O 1
ATOM 1408 N N . THR A 1 171 ? 6.893 -14.995 -34.984 1.00 54.03 171 THR A N 1
ATOM 1409 C CA . THR A 1 171 ? 8.042 -15.845 -35.324 1.00 54.03 171 THR A CA 1
ATOM 1410 C C . THR A 1 171 ? 7.538 -17.171 -35.882 1.00 54.03 171 THR A C 1
ATOM 1412 O O . THR A 1 171 ? 6.673 -17.813 -35.293 1.00 54.03 171 THR A O 1
ATOM 1415 N N . SER A 1 172 ? 8.084 -17.596 -37.022 1.00 52.09 172 SER A N 1
ATOM 1416 C CA . SER A 1 172 ? 7.841 -18.927 -37.591 1.00 52.09 172 SER A CA 1
ATOM 1417 C C . SER A 1 172 ? 8.571 -20.042 -36.829 1.00 52.09 172 SER A C 1
ATOM 1419 O O . SER A 1 172 ? 8.381 -21.217 -37.130 1.00 52.09 172 SER A O 1
ATOM 1421 N N . ASP A 1 173 ? 9.422 -19.682 -35.865 1.00 54.59 173 ASP A N 1
ATOM 1422 C CA . ASP A 1 173 ? 10.274 -20.591 -35.106 1.00 54.59 173 ASP A CA 1
ATOM 1423 C C . ASP A 1 173 ? 9.920 -20.540 -33.610 1.00 54.59 173 ASP A C 1
ATOM 1425 O O . ASP A 1 173 ? 10.289 -19.606 -32.891 1.00 54.59 173 ASP A O 1
ATOM 1429 N N . LEU A 1 174 ? 9.188 -21.563 -33.154 1.00 53.56 174 LEU A N 1
ATOM 1430 C CA . LEU A 1 174 ? 8.771 -21.765 -31.760 1.00 53.56 174 LEU A CA 1
ATOM 1431 C C . LEU A 1 174 ? 9.959 -21.984 -30.810 1.00 53.56 174 LEU A C 1
ATOM 1433 O O . LEU A 1 174 ? 9.828 -21.712 -29.619 1.00 53.56 174 LEU A O 1
ATOM 1437 N N . SER A 1 175 ? 11.127 -22.412 -31.306 1.00 55.56 175 SER A N 1
ATOM 1438 C CA . SER A 1 175 ? 12.323 -22.582 -30.468 1.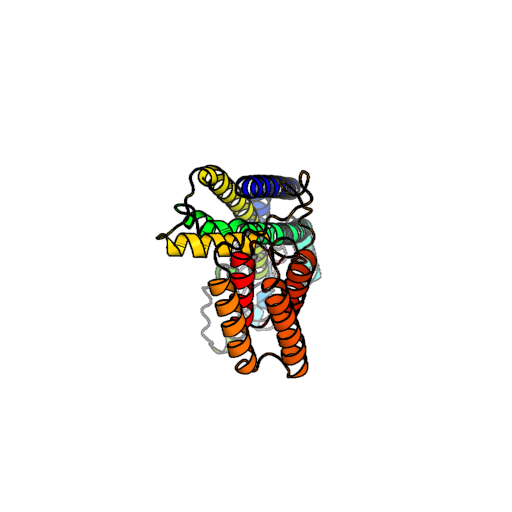00 55.56 175 SER A CA 1
ATOM 1439 C C . SER A 1 175 ? 12.909 -21.246 -29.991 1.00 55.56 175 SER A C 1
ATOM 1441 O O . SER A 1 175 ? 13.590 -21.196 -28.970 1.00 55.56 175 SER A O 1
ATOM 1443 N N . LYS A 1 176 ? 12.580 -20.136 -30.670 1.00 52.19 176 LYS A N 1
ATOM 1444 C CA . LYS A 1 176 ? 12.952 -18.772 -30.260 1.00 52.19 176 LYS A CA 1
ATOM 1445 C C . LYS A 1 176 ? 11.997 -18.165 -29.231 1.00 52.19 176 LYS A C 1
ATOM 1447 O O . LYS A 1 176 ? 12.313 -17.122 -28.661 1.00 52.19 176 LYS A O 1
ATOM 1452 N N . ALA A 1 177 ? 10.864 -18.814 -28.945 1.00 51.34 177 ALA A N 1
ATOM 1453 C CA . ALA A 1 177 ? 9.913 -18.350 -27.934 1.00 51.34 177 ALA A CA 1
ATOM 1454 C C . ALA A 1 177 ? 10.524 -18.329 -26.519 1.00 51.34 177 ALA A C 1
ATOM 1456 O O . ALA A 1 177 ? 10.171 -17.471 -25.717 1.00 51.34 177 ALA A O 1
ATOM 1457 N N . SER A 1 178 ? 11.494 -19.205 -26.223 1.00 48.47 178 SER A N 1
ATOM 1458 C CA . SER A 1 178 ? 12.227 -19.211 -24.946 1.00 48.47 178 SER A CA 1
ATOM 1459 C C . SER A 1 178 ? 13.265 -18.089 -24.810 1.00 48.47 178 SER A C 1
ATOM 1461 O O . SER A 1 178 ? 13.796 -17.891 -23.723 1.00 48.47 178 SER A O 1
ATOM 1463 N N . ALA A 1 179 ? 13.566 -17.358 -25.890 1.00 55.88 179 ALA A N 1
ATOM 1464 C CA . ALA A 1 179 ? 14.465 -16.201 -25.899 1.00 55.88 179 ALA A CA 1
ATOM 1465 C C . ALA A 1 179 ? 13.706 -14.861 -25.870 1.00 55.88 179 ALA A C 1
ATOM 1467 O O . ALA A 1 179 ? 14.309 -13.809 -26.098 1.00 55.88 179 ALA A O 1
ATOM 1468 N N . PHE A 1 180 ? 12.389 -14.903 -25.633 1.00 68.12 180 PHE A N 1
ATOM 1469 C CA . PHE A 1 180 ? 11.550 -13.722 -25.497 1.00 68.12 180 PHE A CA 1
ATOM 1470 C C . PHE A 1 180 ? 11.890 -13.001 -24.191 1.00 68.12 180 PHE A C 1
ATOM 1472 O O . PHE A 1 180 ? 11.707 -13.544 -23.101 1.00 68.12 180 PHE A O 1
ATOM 1479 N N . GLY A 1 181 ? 12.409 -11.783 -24.306 1.00 72.38 181 GLY A N 1
ATOM 1480 C CA . GLY A 1 181 ? 12.744 -10.943 -23.164 1.00 72.38 181 GLY A CA 1
ATOM 1481 C C . GLY A 1 181 ? 11.957 -9.642 -23.181 1.00 72.38 181 GLY A C 1
ATOM 1482 O O . GLY A 1 181 ? 11.497 -9.181 -24.223 1.00 72.38 181 GLY A O 1
ATOM 1483 N N . TYR A 1 182 ? 11.819 -9.030 -22.009 1.00 84.62 182 TYR A N 1
ATOM 1484 C CA . TYR A 1 182 ? 11.258 -7.690 -21.901 1.00 84.62 182 TYR A CA 1
ATOM 1485 C C . TYR A 1 182 ? 12.334 -6.661 -22.245 1.00 84.62 182 TYR A C 1
ATOM 1487 O O . TYR A 1 182 ? 13.363 -6.635 -21.561 1.00 84.62 182 TYR A O 1
ATOM 1495 N N . PRO A 1 183 ? 12.111 -5.805 -23.259 1.00 89.56 183 PRO A N 1
ATOM 1496 C CA . PRO A 1 183 ? 13.027 -4.719 -23.557 1.00 89.56 183 PRO A CA 1
ATOM 1497 C C . PRO A 1 183 ? 13.272 -3.842 -22.331 1.00 89.56 183 PRO A C 1
ATOM 1499 O O . PRO A 1 183 ? 12.409 -3.700 -21.459 1.00 89.56 183 PRO A O 1
ATOM 1502 N N . TYR A 1 184 ? 14.449 -3.223 -22.274 1.00 90.81 184 TYR A N 1
ATOM 1503 C CA . TYR A 1 184 ? 14.821 -2.347 -21.164 1.00 90.81 184 TYR A CA 1
ATOM 1504 C C . TYR A 1 184 ? 13.768 -1.271 -20.837 1.00 90.81 184 TYR A C 1
ATOM 1506 O O . TYR A 1 184 ? 13.352 -1.186 -19.681 1.00 90.81 184 TYR A O 1
ATOM 1514 N N . HIS A 1 185 ? 13.249 -0.544 -21.833 1.00 92.06 185 HIS A N 1
ATOM 1515 C CA . HIS A 1 185 ? 12.196 0.454 -21.612 1.00 92.06 185 HIS A CA 1
ATOM 1516 C C . HIS A 1 185 ? 10.906 -0.153 -21.034 1.00 92.06 185 HIS A C 1
ATOM 1518 O O . HIS A 1 185 ? 10.338 0.427 -20.117 1.00 92.06 185 HIS A O 1
ATOM 1524 N N . SER A 1 186 ? 10.474 -1.342 -21.477 1.00 92.31 186 SER A N 1
ATOM 1525 C CA . SER A 1 186 ? 9.290 -2.023 -20.929 1.00 92.31 186 SER A CA 1
ATOM 1526 C C . SER A 1 186 ? 9.457 -2.359 -19.446 1.00 92.31 186 SER A C 1
ATOM 1528 O O . SER A 1 186 ? 8.512 -2.218 -18.672 1.00 92.31 186 SER A O 1
ATOM 1530 N N . ARG A 1 187 ? 10.662 -2.781 -19.032 1.00 91.62 187 ARG A N 1
ATOM 1531 C CA . ARG A 1 187 ? 10.972 -3.038 -17.615 1.00 91.62 187 ARG A CA 1
ATOM 1532 C C . ARG A 1 187 ? 10.919 -1.757 -16.788 1.00 91.62 187 ARG A C 1
ATOM 1534 O O . ARG A 1 187 ? 10.324 -1.772 -15.714 1.00 91.62 187 ARG A O 1
ATOM 1541 N N . LEU A 1 188 ? 11.488 -0.663 -17.300 1.00 92.44 188 LEU A N 1
ATOM 1542 C CA . LEU A 1 188 ? 11.412 0.645 -16.647 1.00 92.44 188 LEU A CA 1
ATOM 1543 C C . LEU A 1 188 ? 9.967 1.135 -16.544 1.00 92.44 188 LEU A C 1
ATOM 1545 O O . LEU A 1 188 ? 9.526 1.478 -15.455 1.00 92.44 188 LEU A O 1
ATOM 1549 N N . MET A 1 189 ? 9.201 1.103 -17.636 1.00 93.88 189 MET A N 1
ATOM 1550 C CA . MET A 1 189 ? 7.786 1.488 -17.633 1.00 93.88 189 MET A CA 1
ATOM 1551 C C . MET A 1 189 ? 6.996 0.698 -16.598 1.00 93.88 189 MET A C 1
ATOM 1553 O O . MET A 1 189 ? 6.262 1.294 -15.823 1.00 93.88 189 MET A O 1
ATOM 1557 N N . ALA A 1 190 ? 7.190 -0.618 -16.521 1.00 93.12 190 ALA A N 1
ATOM 1558 C CA . ALA A 1 190 ? 6.521 -1.449 -15.528 1.00 93.12 190 ALA A CA 1
ATOM 1559 C C . ALA A 1 190 ? 6.915 -1.088 -14.085 1.00 93.12 190 ALA A C 1
ATOM 1561 O O . ALA A 1 190 ? 6.062 -1.053 -13.198 1.00 93.12 190 ALA A O 1
ATOM 1562 N N . PHE A 1 191 ? 8.197 -0.803 -13.845 1.00 91.75 191 PHE A N 1
ATOM 1563 C CA . PHE A 1 191 ? 8.694 -0.361 -12.545 1.00 91.75 191 PHE A CA 1
ATOM 1564 C C . PHE A 1 191 ? 8.104 0.995 -12.128 1.00 91.75 191 PHE A C 1
ATOM 1566 O O . PHE A 1 191 ? 7.544 1.103 -11.037 1.00 91.75 191 PHE A O 1
ATOM 1573 N N . TYR A 1 192 ? 8.169 2.004 -12.999 1.00 91.75 192 TYR A N 1
ATOM 1574 C CA . TYR A 1 192 ? 7.624 3.333 -12.717 1.00 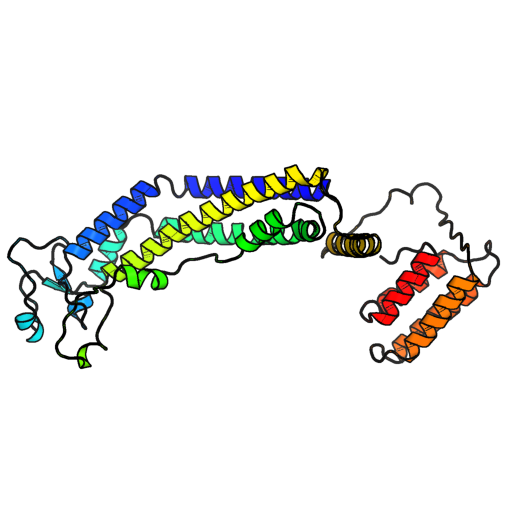91.75 192 TYR A CA 1
ATOM 1575 C C . TYR A 1 192 ? 6.097 3.311 -12.606 1.00 91.75 192 TYR A C 1
ATOM 1577 O O . TYR A 1 192 ? 5.550 3.958 -11.718 1.00 91.75 192 TYR A O 1
ATOM 1585 N N . ASP A 1 193 ? 5.396 2.513 -13.415 1.00 93.50 193 ASP A N 1
ATOM 1586 C CA . ASP A 1 193 ? 3.944 2.341 -13.293 1.00 93.50 193 ASP A CA 1
ATOM 1587 C C . ASP A 1 193 ? 3.574 1.798 -11.905 1.00 93.50 193 ASP A C 1
ATOM 1589 O O . ASP A 1 193 ? 2.716 2.362 -11.224 1.00 93.50 193 ASP A O 1
ATOM 1593 N N . ALA A 1 194 ? 4.293 0.778 -11.420 1.00 92.69 194 ALA A N 1
ATOM 1594 C CA . ALA A 1 194 ? 4.121 0.273 -10.060 1.00 92.69 194 ALA A CA 1
ATOM 1595 C C . ALA A 1 194 ? 4.435 1.341 -8.997 1.00 92.69 194 ALA A C 1
ATOM 1597 O O . ALA A 1 194 ? 3.670 1.499 -8.044 1.00 92.69 194 ALA A O 1
ATOM 1598 N N . LEU A 1 195 ? 5.515 2.110 -9.167 1.00 91.19 195 LEU A N 1
ATOM 1599 C CA . LEU A 1 195 ? 5.897 3.196 -8.261 1.00 91.19 195 LEU A CA 1
ATOM 1600 C C . LEU A 1 195 ? 4.792 4.260 -8.147 1.00 91.19 195 LEU A C 1
ATOM 1602 O O . LEU A 1 195 ? 4.383 4.626 -7.043 1.00 91.19 195 LEU A O 1
ATOM 1606 N N . TYR A 1 196 ? 4.253 4.718 -9.276 1.00 91.75 196 TYR A N 1
ATOM 1607 C CA . TYR A 1 196 ? 3.175 5.703 -9.309 1.00 91.75 196 TYR A CA 1
ATOM 1608 C C . TYR A 1 196 ? 1.853 5.132 -8.770 1.00 91.75 196 TYR A C 1
ATOM 1610 O O . TYR A 1 196 ? 1.119 5.822 -8.052 1.00 91.75 196 TYR A O 1
ATOM 1618 N N . HIS A 1 197 ? 1.554 3.856 -9.029 1.00 93.69 197 HIS A N 1
ATOM 1619 C CA . HIS A 1 197 ? 0.430 3.161 -8.395 1.00 93.69 197 HIS A CA 1
ATOM 1620 C C . HIS A 1 197 ? 0.588 3.067 -6.874 1.00 93.69 197 HIS A C 1
ATOM 1622 O O . HIS A 1 197 ? -0.395 3.261 -6.158 1.00 93.69 197 HIS A O 1
ATOM 1628 N N . ASN A 1 198 ? 1.804 2.861 -6.363 1.00 92.25 198 ASN A N 1
ATOM 1629 C CA . ASN A 1 198 ? 2.081 2.859 -4.926 1.00 92.25 198 ASN A CA 1
ATOM 1630 C C . ASN A 1 198 ? 1.810 4.222 -4.285 1.00 92.25 198 ASN A C 1
ATOM 1632 O O . ASN A 1 198 ? 1.138 4.283 -3.258 1.00 92.25 198 ASN A O 1
ATOM 1636 N N . VAL A 1 199 ? 2.217 5.332 -4.910 1.00 91.88 199 VAL A N 1
ATOM 1637 C CA . VAL A 1 199 ? 1.875 6.675 -4.400 1.00 91.88 199 VAL A CA 1
ATOM 1638 C C . VAL A 1 199 ? 0.362 6.867 -4.300 1.00 91.88 199 VAL A C 1
ATOM 1640 O O . VAL A 1 199 ? -0.142 7.335 -3.273 1.00 91.88 199 VAL A O 1
ATOM 1643 N N . ARG A 1 200 ? -0.390 6.476 -5.335 1.00 93.38 200 ARG A N 1
ATOM 1644 C CA . ARG A 1 200 ? -1.860 6.543 -5.313 1.00 93.38 200 ARG A CA 1
ATOM 1645 C C . ARG A 1 200 ? -2.460 5.637 -4.241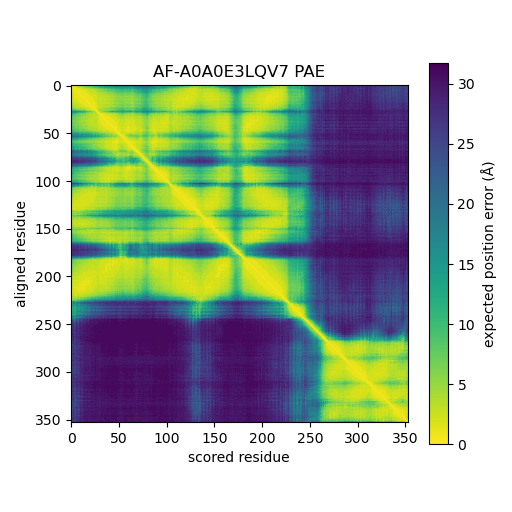 1.00 93.38 200 ARG A C 1
ATOM 1647 O O . ARG A 1 200 ? -3.375 6.075 -3.546 1.00 93.38 200 ARG A O 1
ATOM 1654 N N . LEU A 1 201 ? -1.939 4.418 -4.087 1.00 94.31 201 LEU A N 1
ATOM 1655 C CA . LEU A 1 201 ? -2.373 3.448 -3.083 1.00 94.31 201 LEU A CA 1
ATOM 1656 C C . LEU A 1 201 ? -2.229 4.021 -1.675 1.00 94.31 201 LEU A C 1
ATOM 1658 O O . LEU A 1 201 ? -3.213 4.067 -0.942 1.00 94.31 201 LEU A O 1
ATOM 1662 N N . ILE A 1 202 ? -1.043 4.518 -1.319 1.00 93.81 202 ILE A N 1
ATOM 1663 C CA . ILE A 1 202 ? -0.763 5.063 0.015 1.00 93.81 202 ILE A CA 1
ATOM 1664 C C . ILE A 1 202 ? -1.617 6.303 0.291 1.00 93.81 202 ILE A C 1
ATOM 1666 O O . ILE A 1 202 ? -2.295 6.372 1.318 1.00 93.81 202 ILE A O 1
ATOM 1670 N N . ARG A 1 203 ? -1.695 7.252 -0.654 1.00 93.56 203 ARG A N 1
ATOM 1671 C CA . ARG A 1 203 ? -2.585 8.423 -0.519 1.00 93.56 203 ARG A CA 1
ATOM 1672 C C . ARG A 1 203 ? -4.051 8.007 -0.370 1.00 93.56 203 ARG A C 1
ATOM 1674 O O . ARG A 1 203 ? -4.784 8.615 0.413 1.00 93.56 203 ARG A O 1
ATOM 1681 N N . GLY A 1 204 ? -4.481 6.999 -1.125 1.00 94.19 204 GLY A N 1
ATOM 1682 C CA . GLY A 1 204 ? -5.827 6.435 -1.079 1.00 94.19 204 GLY A CA 1
ATOM 1683 C C . GLY A 1 204 ? -6.135 5.786 0.267 1.00 94.19 204 GLY A C 1
ATOM 1684 O O . GLY A 1 204 ? -7.180 6.084 0.849 1.00 94.19 204 GLY A O 1
ATOM 1685 N N . LYS A 1 205 ? -5.210 4.977 0.797 1.00 95.06 205 LYS A N 1
ATOM 1686 C CA . LYS A 1 205 ? -5.326 4.359 2.122 1.00 95.06 205 LYS A CA 1
ATOM 1687 C C . LYS A 1 205 ? -5.448 5.418 3.206 1.00 95.06 205 LYS A C 1
ATOM 1689 O O . LYS A 1 205 ? -6.446 5.410 3.909 1.00 95.06 205 LYS A O 1
ATOM 1694 N N . ILE A 1 206 ? -4.544 6.400 3.260 1.00 95.62 206 ILE A N 1
ATOM 1695 C CA . ILE A 1 206 ? -4.592 7.477 4.266 1.00 95.62 206 ILE A CA 1
ATOM 1696 C C . ILE A 1 206 ? -5.942 8.209 4.247 1.00 95.62 206 ILE A C 1
ATOM 1698 O O . ILE A 1 206 ? -6.599 8.349 5.280 1.00 95.62 206 ILE A O 1
ATOM 1702 N N . LYS A 1 207 ? -6.392 8.650 3.064 1.00 95.50 207 LYS A N 1
ATOM 1703 C CA . LYS A 1 207 ? -7.678 9.352 2.915 1.00 95.50 207 LYS A CA 1
ATOM 1704 C C . LYS A 1 207 ? -8.860 8.482 3.341 1.00 95.50 207 LYS A C 1
ATOM 1706 O O . LYS A 1 207 ? -9.794 8.983 3.969 1.00 95.50 207 LYS A O 1
ATOM 1711 N N . THR A 1 208 ? -8.826 7.198 2.997 1.00 95.50 208 THR A N 1
ATOM 1712 C CA . THR A 1 208 ? -9.891 6.255 3.344 1.00 95.50 208 THR A CA 1
ATOM 1713 C C . THR A 1 208 ? -9.896 5.972 4.843 1.00 95.50 208 THR A C 1
ATOM 1715 O O . THR A 1 208 ? -10.959 6.087 5.444 1.00 95.50 208 THR A O 1
ATOM 1718 N N . SER A 1 209 ? -8.737 5.751 5.473 1.00 94.56 209 SER A N 1
ATOM 1719 C CA . SER A 1 209 ? -8.602 5.600 6.928 1.00 94.56 209 SER A CA 1
ATOM 1720 C C . SER A 1 209 ? -9.190 6.800 7.665 1.00 94.56 209 SER A C 1
ATOM 1722 O O . SER A 1 209 ? -10.051 6.628 8.522 1.00 94.56 209 SER A O 1
ATOM 1724 N N . ILE A 1 210 ? -8.813 8.028 7.282 1.00 95.94 210 ILE A N 1
ATOM 1725 C CA . ILE A 1 210 ? -9.365 9.255 7.883 1.00 95.94 210 ILE A CA 1
ATOM 1726 C C . ILE A 1 210 ? -10.892 9.281 7.757 1.00 95.94 210 ILE A C 1
ATOM 1728 O O . ILE A 1 210 ? -11.601 9.555 8.726 1.00 95.94 210 ILE A O 1
ATOM 1732 N N . ARG A 1 211 ? -11.420 8.989 6.563 1.00 96.62 211 ARG A N 1
ATOM 1733 C CA . ARG A 1 211 ? -12.865 8.978 6.309 1.00 96.62 211 ARG A CA 1
ATOM 1734 C C . ARG A 1 211 ? -13.588 7.937 7.166 1.00 96.62 211 ARG A C 1
ATOM 1736 O O . ARG A 1 211 ? -14.636 8.253 7.726 1.00 96.62 211 ARG A O 1
ATOM 1743 N N . VAL A 1 212 ? -13.059 6.720 7.245 1.00 94.38 212 VAL A N 1
ATOM 1744 C CA . VAL A 1 212 ? -13.649 5.611 8.005 1.00 94.38 212 VAL A CA 1
ATOM 1745 C C . VAL A 1 212 ? -13.633 5.919 9.497 1.00 94.38 212 VAL A C 1
ATOM 1747 O O . VAL A 1 212 ? -14.682 5.859 10.130 1.00 94.38 212 VAL A O 1
ATOM 1750 N N . LEU A 1 213 ? -12.496 6.359 10.039 1.00 93.69 213 LEU A N 1
ATOM 1751 C CA . LEU A 1 213 ? -12.367 6.718 11.454 1.00 93.69 213 LEU A CA 1
ATOM 1752 C C . LEU A 1 213 ? -13.307 7.864 11.846 1.00 93.69 213 LEU A C 1
ATOM 1754 O O . LEU A 1 213 ? -13.963 7.792 12.883 1.00 93.69 213 LEU A O 1
ATOM 1758 N N . ARG A 1 214 ? -13.468 8.880 10.985 1.00 93.50 214 ARG A N 1
ATOM 1759 C CA . ARG A 1 214 ? -14.459 9.951 11.197 1.00 93.50 214 ARG A CA 1
ATOM 1760 C C . ARG A 1 214 ? -15.890 9.424 11.235 1.00 93.50 214 ARG A C 1
ATOM 1762 O O . ARG A 1 214 ? -16.677 9.859 12.071 1.00 93.50 214 ARG A O 1
ATOM 1769 N N . ARG A 1 215 ? -16.241 8.490 10.344 1.00 91.44 215 ARG A N 1
ATOM 1770 C CA . ARG A 1 215 ? -17.569 7.854 10.332 1.00 91.44 215 ARG A CA 1
ATOM 1771 C C . ARG A 1 215 ? -17.803 7.019 11.585 1.00 91.44 215 ARG A C 1
ATOM 1773 O O . ARG A 1 215 ? -18.891 7.097 12.145 1.00 91.44 215 ARG A O 1
ATOM 1780 N N . ILE A 1 216 ? -16.795 6.272 12.039 1.00 88.19 216 ILE A N 1
ATOM 1781 C CA . ILE A 1 216 ? -16.863 5.533 13.303 1.00 88.19 216 ILE A CA 1
ATOM 1782 C C . ILE A 1 216 ? -17.115 6.518 14.448 1.00 88.19 216 ILE A C 1
ATOM 1784 O O . ILE A 1 216 ? -18.118 6.380 15.138 1.00 88.19 216 ILE A O 1
ATOM 1788 N N . ASN A 1 217 ? -16.303 7.570 14.586 1.00 90.19 217 ASN A N 1
ATOM 1789 C CA . ASN A 1 217 ? -16.471 8.586 15.633 1.00 90.19 217 ASN A CA 1
ATOM 1790 C C . ASN A 1 217 ? -17.847 9.251 15.631 1.00 90.19 217 ASN A C 1
ATOM 1792 O O . ASN A 1 217 ? -18.434 9.446 16.693 1.00 90.19 217 ASN A O 1
ATOM 1796 N N . TYR A 1 218 ? -18.375 9.565 14.450 1.00 87.88 218 TYR A N 1
ATOM 1797 C CA . TYR A 1 218 ? -19.707 10.144 14.306 1.00 87.88 218 TYR A CA 1
ATOM 1798 C C . TYR A 1 218 ? -20.821 9.186 14.760 1.00 87.88 218 TYR A C 1
ATOM 1800 O O . TYR A 1 218 ? -21.788 9.617 15.383 1.00 87.88 218 TYR A O 1
ATOM 1808 N N . ASN A 1 219 ? -20.675 7.889 14.480 1.00 83.56 219 ASN A N 1
ATOM 1809 C CA . ASN A 1 219 ? -21.690 6.873 14.763 1.00 83.56 219 ASN A CA 1
ATOM 1810 C C . ASN A 1 219 ? -21.566 6.240 16.163 1.00 83.56 219 ASN A C 1
ATOM 1812 O O . ASN A 1 219 ? -22.553 5.712 16.673 1.00 83.56 219 ASN A O 1
ATOM 1816 N N . LEU A 1 220 ? -20.392 6.308 16.807 1.00 82.50 220 LEU A N 1
ATOM 1817 C CA . LEU A 1 220 ? -20.126 5.727 18.133 1.00 82.50 220 LEU A CA 1
ATOM 1818 C C . LEU A 1 220 ? -21.155 6.117 19.215 1.00 82.50 220 LEU A C 1
ATOM 1820 O O . LEU A 1 220 ? -21.578 5.222 19.946 1.00 82.50 220 LEU A O 1
ATOM 1824 N N . PRO A 1 221 ? -21.611 7.384 19.335 1.00 79.81 221 PRO A N 1
ATOM 1825 C CA . PRO A 1 221 ? -22.599 7.773 20.348 1.00 79.81 221 PRO A CA 1
ATOM 1826 C C . PRO A 1 221 ? -23.970 7.103 20.190 1.00 79.81 221 PRO A C 1
ATOM 1828 O O . PRO A 1 221 ? -24.743 7.062 21.143 1.00 79.81 221 PRO A O 1
ATOM 1831 N N . PHE A 1 222 ? -24.280 6.599 18.994 1.00 78.44 222 PHE A N 1
ATOM 1832 C CA . PHE A 1 222 ? -25.569 5.988 18.655 1.00 78.44 222 PHE A CA 1
ATOM 1833 C C . PHE A 1 222 ? -25.495 4.457 18.580 1.00 78.44 222 PHE A C 1
ATOM 1835 O O . PHE A 1 222 ? -26.489 3.797 18.273 1.00 78.44 222 PHE A O 1
ATOM 1842 N N . ALA A 1 223 ? -24.317 3.885 18.824 1.00 75.62 223 ALA A N 1
ATOM 1843 C CA . ALA A 1 223 ? -24.069 2.465 18.685 1.00 75.62 223 ALA A CA 1
ATOM 1844 C C . ALA A 1 223 ? -24.630 1.677 19.882 1.00 75.62 223 ALA A C 1
ATOM 1846 O O . ALA A 1 223 ? -24.449 2.055 21.038 1.00 75.62 223 ALA A O 1
ATOM 1847 N N . THR A 1 224 ? -25.290 0.549 19.610 1.00 68.19 224 THR A N 1
ATOM 1848 C CA . THR A 1 224 ? -25.824 -0.362 20.637 1.00 68.19 224 THR A CA 1
ATOM 1849 C C . THR A 1 224 ? -25.185 -1.738 20.511 1.00 68.19 224 THR A C 1
ATOM 1851 O O . THR A 1 224 ? -24.743 -2.109 19.431 1.00 68.19 224 THR A O 1
ATOM 1854 N N . VAL A 1 225 ? -25.103 -2.514 21.590 1.00 67.94 225 VAL A N 1
ATOM 1855 C CA . VAL A 1 225 ? -24.525 -3.868 21.527 1.00 67.94 225 VAL A CA 1
ATOM 1856 C C . VAL A 1 225 ? -25.441 -4.792 20.712 1.00 67.94 225 VAL A C 1
ATOM 1858 O O . VAL A 1 225 ? -26.652 -4.830 20.958 1.00 67.94 225 VAL A O 1
ATOM 1861 N N . LYS A 1 226 ? -24.871 -5.525 19.747 1.00 65.81 226 LYS A N 1
ATOM 1862 C CA . LYS A 1 226 ? -25.585 -6.509 18.917 1.00 65.81 226 LYS A CA 1
ATOM 1863 C C . LYS A 1 226 ? -26.100 -7.689 19.760 1.00 65.81 226 LYS A C 1
ATOM 1865 O O . LYS A 1 226 ? -25.421 -8.143 20.674 1.00 65.81 226 LYS A O 1
ATOM 1870 N N . GLY A 1 227 ? -27.268 -8.223 19.391 1.00 58.44 227 GLY A N 1
ATOM 1871 C CA . GLY A 1 227 ? -27.775 -9.521 19.862 1.00 58.44 227 GLY A CA 1
ATOM 1872 C C . GLY A 1 227 ? -28.791 -9.492 21.013 1.00 58.44 227 GLY A C 1
ATOM 1873 O O . GLY A 1 227 ? -29.248 -8.432 21.456 1.00 58.44 227 GLY A O 1
ATOM 1874 N N . ASN A 1 228 ? -29.179 -10.691 21.458 1.00 50.59 228 ASN A N 1
ATOM 1875 C CA . ASN A 1 228 ? -30.132 -10.926 22.551 1.00 50.59 228 ASN A CA 1
ATOM 1876 C C . ASN A 1 228 ? -29.462 -10.696 23.927 1.00 50.59 228 ASN A C 1
ATOM 1878 O O . ASN A 1 228 ? -28.292 -10.333 23.997 1.00 50.59 228 ASN A O 1
ATOM 1882 N N . GLY A 1 229 ? -30.183 -10.881 25.042 1.00 41.47 229 GLY A N 1
ATOM 1883 C CA . GLY A 1 229 ? -29.648 -10.647 26.400 1.00 41.47 229 GLY A CA 1
ATOM 1884 C C . GLY A 1 229 ? -28.307 -11.344 26.687 1.00 41.47 229 GLY A C 1
ATOM 1885 O O . GLY A 1 229 ? -27.391 -10.701 27.196 1.00 41.47 229 GLY A O 1
ATOM 1886 N N . ASP A 1 230 ? -28.156 -12.603 26.271 1.00 39.72 230 ASP A N 1
ATOM 1887 C CA . ASP A 1 230 ? -26.931 -13.390 26.482 1.00 39.72 230 ASP A CA 1
ATOM 1888 C C . ASP A 1 230 ? -25.776 -12.972 25.554 1.00 39.72 230 ASP A C 1
ATOM 1890 O O . ASP A 1 230 ? -24.620 -12.915 25.980 1.00 39.72 230 ASP A O 1
ATOM 1894 N N . ASP A 1 231 ? -26.076 -12.591 24.307 1.00 43.25 231 ASP A N 1
ATOM 1895 C CA . ASP A 1 231 ? -25.080 -12.071 23.357 1.00 43.25 231 ASP A CA 1
ATOM 1896 C C . ASP A 1 231 ? -24.531 -10.719 23.810 1.00 43.25 231 ASP A C 1
ATOM 1898 O O . ASP A 1 231 ? -23.343 -10.436 23.640 1.00 43.25 231 ASP A O 1
ATOM 1902 N N . LYS A 1 232 ? -25.385 -9.898 24.437 1.00 41.84 232 LYS A N 1
ATOM 1903 C CA . LYS A 1 232 ? -24.979 -8.632 25.048 1.00 41.84 232 LYS A CA 1
ATOM 1904 C C . LYS A 1 232 ? -24.004 -8.873 26.190 1.00 41.84 232 LYS A C 1
ATOM 1906 O O . LYS A 1 232 ? -22.970 -8.221 26.211 1.00 41.84 232 LYS A O 1
ATOM 1911 N N . ILE A 1 233 ? -24.274 -9.836 27.075 1.00 38.62 233 ILE A N 1
ATOM 1912 C CA . ILE A 1 233 ? -23.374 -10.188 28.187 1.00 38.62 233 ILE A CA 1
ATOM 1913 C C . ILE A 1 233 ? -22.026 -10.690 27.653 1.00 38.62 233 ILE A C 1
ATOM 1915 O O . ILE A 1 233 ? -20.980 -10.181 28.052 1.00 38.62 233 ILE A O 1
ATOM 1919 N N . LYS A 1 234 ? -22.034 -11.623 26.695 1.00 44.41 234 LYS A N 1
ATOM 1920 C CA . LYS A 1 234 ? -20.810 -12.172 26.088 1.00 44.41 234 LYS A CA 1
ATOM 1921 C C . LYS A 1 234 ? -19.993 -11.106 25.347 1.00 44.41 234 LYS A C 1
ATOM 1923 O O . LYS A 1 234 ? -18.772 -11.059 25.475 1.00 44.41 234 LYS A O 1
ATOM 1928 N N . SER A 1 235 ? -20.668 -10.208 24.630 1.00 42.19 235 SER A N 1
ATOM 1929 C CA . SER A 1 235 ? -20.045 -9.063 23.961 1.00 42.19 235 SER A CA 1
ATOM 1930 C C . SER A 1 235 ? -19.475 -8.061 24.961 1.00 42.19 235 SER A C 1
ATOM 1932 O O . SER A 1 235 ? -18.354 -7.605 24.784 1.00 42.19 235 SER A O 1
ATOM 1934 N N . THR A 1 236 ? -20.195 -7.743 26.040 1.00 42.53 236 THR A N 1
ATOM 1935 C CA . THR A 1 236 ? -19.704 -6.858 27.106 1.00 42.53 236 THR A CA 1
ATOM 1936 C C . THR A 1 236 ? -18.466 -7.436 27.796 1.00 42.53 236 THR A C 1
ATOM 1938 O O . THR A 1 236 ? -17.532 -6.684 28.060 1.00 42.53 236 THR A O 1
ATOM 1941 N N . ILE A 1 237 ? -18.409 -8.754 28.015 1.00 42.59 237 ILE A N 1
ATOM 1942 C CA . ILE A 1 237 ? -17.227 -9.445 28.558 1.00 42.59 237 ILE A CA 1
ATOM 1943 C C . ILE A 1 237 ? -16.045 -9.376 27.576 1.00 42.59 237 ILE A C 1
ATOM 1945 O O . ILE A 1 237 ? -14.947 -9.001 27.974 1.00 42.59 237 ILE A O 1
ATOM 1949 N N . ASN A 1 238 ? -16.259 -9.658 26.286 1.00 44.47 238 ASN A N 1
ATOM 1950 C CA . ASN A 1 238 ? -15.205 -9.558 25.266 1.00 44.47 238 ASN A CA 1
ATOM 1951 C C . ASN A 1 238 ? -14.669 -8.126 25.109 1.00 44.47 238 ASN A C 1
ATOM 1953 O O . ASN A 1 238 ? -13.463 -7.928 24.990 1.00 44.47 238 ASN A O 1
ATOM 1957 N N . ILE A 1 239 ? -15.555 -7.127 25.152 1.00 44.66 239 ILE A N 1
ATOM 1958 C CA . ILE A 1 239 ? -15.189 -5.708 25.168 1.00 44.66 239 ILE A CA 1
ATOM 1959 C C . ILE A 1 239 ? -14.362 -5.390 26.422 1.00 44.66 239 ILE A C 1
ATOM 1961 O O . ILE A 1 239 ? -13.341 -4.719 26.315 1.00 44.66 239 ILE A O 1
ATOM 1965 N N . GLY A 1 240 ? -14.757 -5.903 27.591 1.00 37.19 240 GLY A N 1
ATOM 1966 C CA . GLY A 1 240 ? -13.999 -5.763 28.837 1.00 37.19 240 GLY A CA 1
ATOM 1967 C C . GLY A 1 240 ? -12.585 -6.352 28.760 1.00 37.19 240 GLY A C 1
ATOM 1968 O O . GLY A 1 240 ? -11.638 -5.691 29.179 1.00 37.19 240 GLY A O 1
ATOM 1969 N N . ASN A 1 241 ? -12.428 -7.536 28.162 1.00 39.78 241 ASN A N 1
ATOM 1970 C CA . ASN A 1 241 ? -11.133 -8.207 27.992 1.00 39.78 241 ASN A CA 1
ATOM 1971 C C . ASN A 1 241 ? -10.221 -7.495 26.972 1.00 39.78 241 ASN A C 1
ATOM 1973 O O . ASN A 1 241 ? -9.020 -7.387 27.197 1.00 39.78 241 ASN A O 1
ATOM 1977 N N . LEU A 1 242 ? -10.777 -6.966 25.874 1.00 39.97 242 LEU A N 1
ATOM 1978 C CA . LEU A 1 242 ? -10.025 -6.205 24.861 1.00 39.97 242 LEU A CA 1
ATOM 1979 C C . LEU A 1 242 ? -9.555 -4.833 25.373 1.00 39.97 242 LEU A C 1
ATOM 1981 O O . LEU A 1 242 ? -8.497 -4.353 24.977 1.00 39.97 242 LEU A O 1
ATOM 1985 N N . VAL A 1 243 ? -10.311 -4.209 26.284 1.00 39.31 243 VAL A N 1
ATOM 1986 C CA . VAL A 1 243 ? -9.935 -2.945 26.950 1.00 39.31 243 VAL A CA 1
ATOM 1987 C C . VAL A 1 243 ? -8.740 -3.118 27.900 1.00 39.31 243 VAL A C 1
ATOM 1989 O O . VAL A 1 243 ? -8.079 -2.136 28.227 1.00 39.31 243 VAL A O 1
ATOM 1992 N N . GLN A 1 244 ? -8.432 -4.347 28.318 1.00 37.25 244 GLN A N 1
ATOM 1993 C CA . GLN A 1 244 ? -7.317 -4.661 29.217 1.00 37.25 244 GLN A CA 1
ATOM 1994 C C . GLN A 1 244 ? -6.027 -5.103 28.494 1.00 37.25 244 GLN A C 1
ATOM 1996 O O . GLN A 1 244 ? -5.085 -5.526 29.161 1.00 37.25 244 GLN A O 1
ATOM 2001 N N . GLY A 1 245 ? -5.963 -5.004 27.159 1.00 28.23 245 GLY A N 1
ATOM 2002 C CA . GLY A 1 245 ? -4.825 -5.469 26.358 1.00 28.23 245 GLY A CA 1
ATOM 2003 C C . GLY A 1 245 ? -3.462 -4.897 26.781 1.00 28.23 245 GLY A C 1
ATOM 2004 O O . GLY A 1 245 ? -3.304 -3.685 26.900 1.00 28.23 245 GLY A O 1
ATOM 2005 N N . ASP A 1 246 ? -2.504 -5.808 26.987 1.00 31.33 246 ASP A N 1
ATOM 2006 C CA . ASP A 1 246 ? -1.043 -5.654 27.000 1.00 31.33 246 ASP A CA 1
ATOM 2007 C C . ASP A 1 246 ? -0.472 -4.271 27.364 1.00 31.33 246 ASP A C 1
ATOM 2009 O O . ASP A 1 246 ? -0.187 -3.432 26.511 1.00 31.33 246 ASP A O 1
ATOM 2013 N N . GLY A 1 247 ? -0.170 -4.085 28.653 1.00 26.58 247 GLY A N 1
ATOM 2014 C CA . GLY A 1 247 ? 0.765 -3.055 29.112 1.00 26.58 247 GLY A CA 1
ATOM 2015 C C . GLY A 1 247 ? 0.252 -2.192 30.259 1.00 26.58 247 GLY A C 1
ATOM 2016 O O . GLY A 1 247 ? -0.284 -1.117 30.044 1.00 26.58 247 GLY A O 1
ATOM 2017 N N . ASN A 1 248 ? 0.553 -2.628 31.484 1.00 26.47 248 ASN A N 1
ATOM 2018 C CA . ASN A 1 248 ? 0.680 -1.821 32.702 1.00 26.47 248 ASN A CA 1
ATOM 2019 C C . ASN A 1 248 ? -0.499 -0.930 33.164 1.00 26.47 248 ASN A C 1
ATOM 2021 O O . ASN A 1 248 ? -0.812 0.119 32.611 1.00 26.47 248 ASN A O 1
ATOM 2025 N N . THR A 1 249 ? -0.916 -1.225 34.404 1.00 30.28 249 THR A N 1
ATOM 2026 C CA . THR A 1 249 ? -1.490 -0.306 35.409 1.00 30.28 249 THR A CA 1
ATOM 2027 C C . THR A 1 249 ? -2.866 0.296 35.116 1.00 30.28 249 THR A C 1
ATOM 2029 O O . THR A 1 249 ? -2.994 1.447 34.712 1.00 30.28 249 THR A O 1
ATOM 2032 N N . LEU A 1 250 ? -3.917 -0.404 35.555 1.00 23.72 250 LEU A N 1
ATOM 2033 C CA . LEU A 1 250 ? -5.081 0.278 36.122 1.00 23.72 250 LEU A CA 1
ATOM 2034 C C . LEU A 1 250 ? -4.748 0.689 37.559 1.00 23.72 250 LEU A C 1
ATOM 2036 O O . LEU A 1 250 ? -4.997 -0.021 38.533 1.00 23.72 250 LEU A O 1
ATOM 2040 N N . THR A 1 251 ? -4.162 1.876 37.685 1.00 25.53 251 THR A N 1
ATOM 2041 C CA . THR A 1 251 ? -4.225 2.667 38.912 1.00 25.53 251 THR A CA 1
ATOM 2042 C C . THR A 1 251 ? -5.688 2.975 39.232 1.00 25.53 251 THR A C 1
ATOM 2044 O O . THR A 1 251 ? -6.275 3.892 38.677 1.00 25.53 251 THR A O 1
ATOM 2047 N N . ASN A 1 252 ? -6.254 2.129 40.084 1.00 26.80 252 ASN A N 1
ATOM 2048 C CA . ASN A 1 252 ? -7.120 2.396 41.229 1.00 26.80 252 ASN A CA 1
ATOM 2049 C C . ASN A 1 252 ? -8.161 3.545 41.197 1.00 26.80 252 ASN A C 1
ATOM 2051 O O . ASN A 1 252 ? -7.901 4.691 40.844 1.00 26.80 252 ASN A O 1
ATOM 2055 N N . THR A 1 253 ? -9.275 3.244 41.870 1.00 29.69 253 THR A N 1
ATOM 2056 C CA . THR A 1 253 ? -10.107 4.152 42.680 1.00 29.69 253 THR A CA 1
ATOM 2057 C C . THR A 1 253 ? -11.112 5.100 42.018 1.00 29.69 253 THR A C 1
ATOM 2059 O O . THR A 1 253 ? -10.878 6.289 41.846 1.00 29.69 253 THR A O 1
ATOM 2062 N N . SER A 1 254 ? -12.357 4.632 41.962 1.00 26.61 254 SER A N 1
ATOM 2063 C CA . SER A 1 254 ? -13.508 5.440 42.390 1.00 26.61 254 SER A CA 1
ATOM 2064 C C . SER A 1 254 ? -14.516 4.565 43.141 1.00 26.61 254 SER A C 1
ATOM 2066 O O . SER A 1 254 ? -15.623 4.330 42.681 1.00 26.61 254 SER A O 1
ATOM 2068 N N . ASN A 1 255 ? -14.055 4.023 44.280 1.00 26.98 255 ASN A N 1
ATOM 2069 C CA . ASN A 1 255 ? -14.855 3.701 45.482 1.00 26.98 255 ASN A CA 1
ATOM 2070 C C . ASN A 1 255 ? -14.020 3.150 46.665 1.00 26.98 255 ASN A C 1
ATOM 2072 O O . ASN A 1 255 ? -14.570 2.883 47.725 1.00 26.98 255 ASN A O 1
ATOM 2076 N N . TYR A 1 256 ? -12.688 3.049 46.548 1.00 31.77 256 TYR A N 1
ATOM 2077 C CA . TYR A 1 256 ? -11.816 2.567 47.636 1.00 31.77 256 TYR A CA 1
ATOM 2078 C C . TYR A 1 256 ? -11.430 3.637 48.681 1.00 31.77 256 TYR A C 1
ATOM 2080 O O . TYR A 1 256 ? -10.814 3.318 49.692 1.00 31.77 256 TYR A O 1
ATOM 2088 N N . VAL A 1 257 ? -11.748 4.919 48.456 1.00 28.88 257 VAL A N 1
ATOM 2089 C CA . VAL A 1 257 ? -11.148 6.018 49.244 1.00 28.88 257 VAL A CA 1
ATOM 2090 C C . VAL A 1 257 ? -11.862 6.303 50.572 1.00 28.88 257 VAL A C 1
ATOM 2092 O O . VAL A 1 257 ? -11.241 6.889 51.448 1.00 28.88 257 VAL A O 1
ATOM 2095 N N . ASN A 1 258 ? -13.103 5.854 50.801 1.00 29.11 258 ASN A N 1
ATOM 2096 C CA . ASN A 1 258 ? -13.881 6.388 51.933 1.00 29.11 258 ASN A CA 1
ATOM 2097 C C . ASN A 1 258 ? -14.347 5.410 53.023 1.00 29.11 258 ASN A C 1
ATOM 2099 O O . ASN A 1 258 ? -15.049 5.864 53.921 1.00 29.11 258 ASN A O 1
ATOM 2103 N N . SER A 1 259 ? -13.967 4.128 53.034 1.00 30.38 259 SER A N 1
ATOM 2104 C CA . SER A 1 259 ? -14.363 3.270 54.172 1.00 30.38 259 SER A CA 1
ATOM 2105 C C . SER A 1 259 ? -13.327 2.292 54.705 1.00 30.38 259 SER A C 1
ATOM 2107 O O . SER A 1 259 ? -13.489 1.867 55.840 1.00 30.38 259 SER A O 1
ATOM 2109 N N . GLY A 1 260 ? -12.287 1.901 53.955 1.00 28.22 260 GLY A N 1
ATOM 2110 C CA . GLY A 1 260 ? -11.355 0.861 54.433 1.00 28.22 260 GLY A CA 1
ATOM 2111 C C . GLY A 1 260 ? -12.031 -0.477 54.787 1.00 28.22 260 GLY A C 1
ATOM 2112 O O . GLY A 1 260 ? -11.395 -1.361 55.348 1.00 28.22 260 GLY A O 1
ATOM 2113 N N . GLU A 1 261 ? -13.305 -0.639 54.435 1.00 29.06 261 GLU A N 1
ATOM 2114 C CA . GLU A 1 261 ? -14.123 -1.803 54.726 1.00 29.06 261 GLU A CA 1
ATOM 2115 C C . GLU A 1 261 ? -14.699 -2.309 53.408 1.00 29.06 261 GLU A C 1
ATOM 2117 O O . GLU A 1 261 ? -15.595 -1.708 52.808 1.00 29.06 261 GLU A O 1
ATOM 2122 N N . MET A 1 262 ? -14.162 -3.438 52.948 1.00 33.09 262 MET A N 1
ATOM 2123 C CA . MET A 1 262 ? -14.777 -4.243 51.904 1.00 33.09 262 MET A CA 1
ATOM 2124 C C . MET A 1 262 ? -15.999 -4.905 52.542 1.00 33.09 262 MET A C 1
ATOM 2126 O O . MET A 1 262 ? -15.854 -5.839 53.333 1.00 33.09 262 MET A O 1
ATOM 2130 N N . ASN A 1 263 ? -17.203 -4.397 52.272 1.00 32.53 263 ASN A N 1
ATOM 2131 C CA . ASN A 1 263 ? -18.442 -5.044 52.695 1.00 32.53 263 ASN A CA 1
ATOM 2132 C C . ASN A 1 263 ? -18.663 -6.314 51.863 1.00 32.53 263 ASN A C 1
ATOM 2134 O O . ASN A 1 263 ? -19.413 -6.306 50.892 1.00 32.53 263 ASN A O 1
ATOM 2138 N N . LEU A 1 264 ? -18.004 -7.411 52.256 1.00 38.81 264 LEU A N 1
ATOM 2139 C CA . LEU A 1 264 ? -18.358 -8.763 51.828 1.00 38.81 264 LEU A CA 1
ATOM 2140 C C . LEU A 1 264 ? -19.727 -9.086 52.431 1.00 38.81 264 LEU A C 1
ATOM 2142 O O . LEU A 1 264 ? -19.832 -9.647 53.523 1.00 38.81 264 LEU A O 1
ATOM 2146 N N . LYS A 1 265 ? -20.799 -8.680 51.757 1.00 41.16 265 LYS A N 1
ATOM 2147 C CA . LYS A 1 265 ? -22.138 -9.147 52.094 1.00 41.16 265 LYS A CA 1
ATOM 2148 C C . LYS A 1 265 ? -22.331 -10.473 51.367 1.00 41.16 265 LYS A C 1
ATOM 2150 O O . LYS A 1 265 ? -22.810 -10.510 50.242 1.00 41.16 265 LYS A O 1
ATOM 2155 N N . ILE A 1 266 ? -21.884 -11.559 51.994 1.00 49.62 266 ILE A N 1
ATOM 2156 C CA . ILE A 1 266 ? -22.078 -12.914 51.470 1.00 49.62 266 ILE A CA 1
ATOM 2157 C C . ILE A 1 266 ? -23.545 -13.271 51.705 1.00 49.62 266 ILE A C 1
ATOM 2159 O O . ILE A 1 266 ? -23.907 -13.834 52.736 1.00 49.62 266 ILE A O 1
ATOM 2163 N N . GLU A 1 267 ? -24.408 -12.865 50.775 1.00 46.72 267 GLU A N 1
ATOM 2164 C CA . GLU A 1 267 ? -25.857 -13.054 50.897 1.00 46.72 267 GLU A CA 1
ATOM 2165 C C . GLU A 1 267 ? -26.247 -14.541 50.851 1.00 46.72 267 GLU A C 1
ATOM 2167 O O . GLU A 1 267 ? -27.299 -14.909 51.370 1.00 46.72 267 GLU A O 1
ATOM 2172 N N . ASN A 1 268 ? -25.372 -15.408 50.318 1.00 59.62 268 ASN A N 1
ATOM 2173 C CA . ASN A 1 268 ? -25.615 -16.843 50.222 1.00 59.62 268 ASN A CA 1
ATOM 2174 C C . ASN A 1 268 ? -24.357 -17.694 50.487 1.00 59.62 268 ASN A C 1
ATOM 2176 O O . ASN A 1 268 ? -23.715 -18.220 49.578 1.00 59.62 268 ASN A O 1
ATOM 2180 N N . LYS A 1 269 ? -23.998 -17.855 51.768 1.00 57.88 269 LYS A N 1
ATOM 2181 C CA . LYS A 1 269 ? -22.847 -18.670 52.206 1.00 57.88 269 LYS A CA 1
ATOM 2182 C C . LYS A 1 269 ? -22.886 -20.108 51.665 1.00 57.88 269 LYS A C 1
ATOM 2184 O O . LYS A 1 269 ? -21.852 -20.633 51.265 1.00 57.88 269 LYS A O 1
ATOM 2189 N N . ALA A 1 270 ? -24.069 -20.722 51.626 1.00 60.09 270 ALA A N 1
ATOM 2190 C CA . ALA A 1 270 ? -24.247 -22.094 51.150 1.00 60.09 270 ALA A CA 1
ATOM 2191 C C . ALA A 1 270 ? -23.942 -22.239 49.650 1.00 60.09 270 ALA A C 1
ATOM 2193 O O . ALA A 1 270 ? -23.438 -23.270 49.211 1.00 60.09 270 ALA A O 1
ATOM 2194 N N . GLU A 1 271 ? -24.223 -21.203 48.861 1.00 61.38 271 GLU A N 1
ATOM 2195 C CA . GLU A 1 271 ? -23.909 -21.168 47.433 1.00 61.38 271 GLU A CA 1
ATOM 2196 C C . GLU A 1 271 ? -22.407 -21.015 47.187 1.00 61.38 271 GLU A C 1
ATOM 2198 O O . GLU A 1 271 ? -21.846 -21.759 46.387 1.00 61.38 271 GLU A O 1
ATOM 2203 N N . VAL A 1 272 ? -21.732 -20.142 47.939 1.00 60.09 272 VAL A N 1
ATOM 2204 C CA . VAL A 1 272 ? -20.268 -19.994 47.863 1.00 60.09 272 VAL A CA 1
ATOM 2205 C C . VAL A 1 272 ? -19.554 -21.283 48.271 1.00 60.09 272 VAL A C 1
ATOM 2207 O O . VAL A 1 272 ? -18.623 -21.717 47.597 1.00 60.09 272 VAL A O 1
ATOM 2210 N N . GLU A 1 273 ? -20.003 -21.930 49.346 1.00 63.00 273 GLU A N 1
ATOM 2211 C CA . GLU A 1 273 ? -19.447 -23.208 49.796 1.00 63.00 273 GLU A CA 1
ATOM 2212 C C . GLU A 1 273 ? -19.650 -24.311 48.749 1.00 63.00 273 GLU A C 1
ATOM 2214 O O . GLU A 1 273 ? -18.718 -25.053 48.443 1.00 63.00 273 GLU A O 1
ATOM 2219 N N . LYS A 1 274 ? -20.832 -24.368 48.123 1.00 67.00 274 LYS A N 1
ATOM 2220 C CA . LYS A 1 274 ? -21.106 -25.291 47.017 1.00 67.00 274 LYS A CA 1
ATOM 2221 C C . LYS A 1 274 ? -20.172 -25.051 45.825 1.00 67.00 274 LYS A C 1
ATOM 2223 O O . LYS A 1 274 ? -19.644 -26.018 45.285 1.00 67.00 274 LYS A O 1
ATOM 2228 N N . LEU A 1 275 ? -19.943 -23.793 45.442 1.00 62.41 275 LEU A N 1
ATOM 2229 C CA . LEU A 1 275 ? -19.039 -23.434 44.344 1.00 62.41 275 LEU A CA 1
ATOM 2230 C C . LEU A 1 275 ? -17.579 -23.803 44.654 1.00 62.41 275 LEU A C 1
ATOM 2232 O O . LEU A 1 275 ? -16.879 -24.303 43.779 1.00 62.41 275 LEU A O 1
ATOM 2236 N N . LEU A 1 276 ? -17.128 -23.617 45.898 1.00 67.12 276 LEU A N 1
ATOM 2237 C CA . LEU A 1 276 ? -15.785 -24.019 46.341 1.00 67.12 276 LEU A CA 1
ATOM 2238 C C . LEU A 1 276 ? -15.607 -25.547 46.326 1.00 67.12 276 LEU A C 1
ATOM 2240 O O . LEU A 1 276 ? -14.564 -26.044 45.908 1.00 67.12 276 LEU A O 1
ATOM 2244 N N . GLN A 1 277 ? -16.632 -26.303 46.722 1.00 71.69 277 GLN A N 1
ATOM 2245 C CA . GLN A 1 277 ? -16.622 -27.770 46.655 1.00 71.69 277 GLN A CA 1
ATOM 2246 C C . GLN A 1 277 ? -16.640 -28.286 45.207 1.00 71.69 277 GLN A C 1
ATOM 2248 O O . GLN A 1 277 ? -15.946 -29.244 44.866 1.00 71.69 277 GLN A O 1
ATOM 2253 N N . GLU A 1 278 ? -17.407 -27.638 44.330 1.00 67.56 278 GLU A N 1
ATOM 2254 C CA . GLU A 1 278 ? -17.426 -27.944 42.897 1.00 67.56 278 GLU A CA 1
ATOM 2255 C C . GLU A 1 278 ? -16.078 -27.632 42.232 1.00 67.56 278 GLU A C 1
ATOM 2257 O O . GLU A 1 278 ? -15.577 -28.429 41.438 1.00 67.56 278 GLU A O 1
ATOM 2262 N N . PHE A 1 279 ? -15.442 -26.528 42.628 1.00 70.94 279 PHE A N 1
ATOM 2263 C CA . PHE A 1 279 ? -14.088 -26.180 42.216 1.00 70.94 279 PHE A CA 1
ATOM 2264 C C . PHE A 1 279 ? -13.063 -27.258 42.601 1.00 70.94 279 PHE A C 1
ATOM 2266 O O . PHE A 1 279 ? -12.311 -27.702 41.735 1.00 70.94 279 PHE A O 1
ATOM 2273 N N . LEU A 1 280 ? -13.066 -27.735 43.854 1.00 71.00 280 LEU A N 1
ATOM 2274 C CA . LEU A 1 280 ? -12.173 -28.816 44.305 1.00 71.00 280 LEU A CA 1
ATOM 2275 C C . LEU A 1 280 ? -12.381 -30.105 43.504 1.00 71.00 280 LEU A C 1
ATOM 2277 O O . LEU A 1 280 ? -11.421 -30.740 43.075 1.00 71.00 280 LEU A O 1
ATOM 2281 N N . LYS A 1 281 ? -13.638 -30.463 43.228 1.00 73.81 281 LYS A N 1
ATOM 2282 C CA . LYS A 1 281 ? -13.957 -31.639 42.413 1.00 73.81 281 LYS A CA 1
ATOM 2283 C C . LYS A 1 281 ? -13.412 -31.521 40.986 1.00 73.81 281 LYS A C 1
ATOM 2285 O O . LYS A 1 281 ? -12.943 -32.509 40.428 1.00 73.81 281 LYS A O 1
ATOM 2290 N N . ASN A 1 282 ? -13.478 -30.331 40.392 1.00 65.06 282 ASN A N 1
ATOM 2291 C CA . ASN A 1 282 ? -12.975 -30.082 39.039 1.00 65.06 282 ASN A CA 1
ATOM 2292 C C . ASN A 1 282 ? -11.441 -29.995 38.988 1.00 65.06 282 ASN A C 1
ATOM 2294 O O . ASN A 1 282 ? -10.842 -30.334 37.967 1.00 65.06 282 ASN A O 1
ATOM 2298 N N . LEU A 1 283 ? -10.803 -29.588 40.088 1.00 70.12 283 LEU A N 1
ATOM 2299 C CA . LEU A 1 283 ? -9.349 -29.546 40.234 1.00 70.12 283 LEU A CA 1
ATOM 2300 C C . LEU A 1 283 ? -8.718 -30.946 40.158 1.00 70.12 283 LEU A C 1
ATOM 2302 O O . LEU A 1 283 ? -7.686 -31.127 39.513 1.00 70.12 283 LEU A O 1
ATOM 2306 N N . ASP A 1 284 ? -9.354 -31.953 40.760 1.00 69.56 284 ASP A N 1
ATOM 2307 C CA . ASP A 1 284 ? -8.852 -33.332 40.711 1.00 69.56 284 ASP A CA 1
ATOM 2308 C C . ASP A 1 284 ? -8.858 -33.904 39.287 1.00 69.56 284 ASP A C 1
ATOM 2310 O O . ASP A 1 284 ? -7.953 -34.655 38.919 1.00 69.56 284 ASP A O 1
ATOM 2314 N N . VAL A 1 285 ? -9.835 -33.499 38.468 1.00 71.25 285 VAL A N 1
ATOM 2315 C CA . VAL A 1 285 ? -10.084 -34.037 37.120 1.00 71.25 285 VAL A CA 1
ATOM 2316 C C . VAL A 1 285 ? -9.268 -33.330 36.026 1.00 71.25 285 VAL A C 1
ATOM 2318 O O . VAL A 1 285 ? -9.165 -33.860 34.924 1.00 71.25 285 VAL A O 1
ATOM 2321 N N . THR A 1 286 ? -8.675 -32.157 36.286 1.00 68.19 286 THR A N 1
ATOM 2322 C CA . THR A 1 286 ? -7.875 -31.455 35.262 1.00 68.19 286 THR A CA 1
ATOM 2323 C C . THR A 1 286 ? -6.474 -32.052 35.106 1.00 68.19 286 THR A C 1
ATOM 2325 O O . THR A 1 286 ? -5.755 -32.205 36.087 1.00 68.19 286 THR A O 1
ATOM 2328 N N . ASP A 1 287 ? -6.043 -32.343 33.880 1.00 75.94 287 ASP A N 1
ATOM 2329 C CA . ASP A 1 287 ? -4.672 -32.800 33.596 1.00 75.94 287 ASP A CA 1
ATOM 2330 C C . ASP A 1 287 ? -3.687 -31.629 33.383 1.00 75.94 287 ASP A C 1
ATOM 2332 O O . ASP A 1 287 ? -2.488 -31.842 33.218 1.00 75.94 287 ASP A O 1
ATOM 2336 N N . GLU A 1 288 ? -4.181 -30.386 33.391 1.00 71.88 288 GLU A N 1
ATOM 2337 C CA . GLU A 1 288 ? -3.413 -29.170 33.068 1.00 71.88 288 GLU A CA 1
ATOM 2338 C C . GLU A 1 288 ? -2.565 -28.643 34.237 1.00 71.88 288 GLU A C 1
ATOM 2340 O O . GLU A 1 288 ? -1.714 -27.776 34.043 1.00 71.88 288 GLU A O 1
ATOM 2345 N N . LEU A 1 289 ? -2.793 -29.157 35.449 1.00 70.38 289 LEU A N 1
ATOM 2346 C CA . LEU A 1 289 ? -2.086 -28.765 36.667 1.00 70.38 289 LEU A CA 1
ATOM 2347 C C . LEU A 1 289 ? -1.343 -29.963 37.248 1.00 70.38 289 LEU A C 1
ATOM 2349 O O . LEU A 1 289 ? -1.893 -31.065 37.346 1.00 70.38 289 LEU A O 1
ATOM 2353 N N . ASP A 1 290 ? -0.103 -29.747 37.677 1.00 84.38 290 ASP A N 1
ATOM 2354 C CA . ASP A 1 290 ? 0.654 -30.785 38.361 1.00 84.38 290 ASP A CA 1
ATOM 2355 C C . ASP A 1 290 ? 0.117 -31.037 39.782 1.00 84.38 290 ASP A C 1
ATOM 2357 O O . ASP A 1 290 ? -0.659 -30.265 40.352 1.00 84.38 290 ASP A O 1
ATOM 2361 N N . ARG A 1 291 ? 0.534 -32.158 40.379 1.00 82.12 291 ARG A N 1
ATOM 2362 C CA . ARG A 1 291 ? 0.080 -32.563 41.716 1.00 82.12 291 ARG A CA 1
ATOM 2363 C C . ARG A 1 291 ? 0.397 -31.520 42.797 1.00 82.12 291 ARG A C 1
ATOM 2365 O O . ARG A 1 291 ? -0.407 -31.337 43.699 1.00 82.12 291 ARG A O 1
ATOM 2372 N N . TYR A 1 292 ? 1.539 -30.840 42.709 1.00 81.75 292 TYR A N 1
ATOM 2373 C CA . TYR A 1 292 ? 1.948 -29.846 43.700 1.00 81.75 292 TYR A CA 1
ATOM 2374 C C . TYR A 1 292 ? 1.089 -28.579 43.607 1.00 81.75 292 TYR A C 1
ATOM 2376 O O . TYR A 1 292 ? 0.671 -28.036 44.628 1.00 81.75 292 TYR A O 1
ATOM 2384 N N . GLN A 1 293 ? 0.773 -28.141 42.387 1.00 76.00 293 GLN A N 1
ATOM 2385 C CA . GLN A 1 293 ? -0.145 -27.033 42.138 1.00 76.00 293 GLN A CA 1
ATOM 2386 C C . GLN A 1 293 ? -1.546 -27.357 42.663 1.00 76.00 293 GLN A C 1
ATOM 2388 O O . GLN A 1 293 ? -2.127 -26.541 43.376 1.00 76.00 293 GLN A O 1
ATOM 2393 N N . LYS A 1 294 ? -2.066 -28.557 42.373 1.00 80.56 294 LYS A N 1
ATOM 2394 C CA . LYS A 1 294 ? -3.366 -29.012 42.891 1.00 80.56 294 LYS A CA 1
ATOM 2395 C C . LYS A 1 294 ? -3.405 -29.019 44.422 1.00 80.56 294 LYS A C 1
ATOM 2397 O O . LYS A 1 294 ? -4.358 -28.497 44.995 1.00 80.56 294 LYS A O 1
ATOM 2402 N N . ASP A 1 295 ? -2.361 -29.530 45.073 1.00 82.81 295 ASP A N 1
ATOM 2403 C CA . ASP A 1 295 ? -2.278 -29.583 46.537 1.00 82.81 295 ASP A CA 1
ATOM 2404 C C . ASP A 1 295 ? -2.235 -28.165 47.168 1.00 82.81 295 ASP A C 1
ATOM 2406 O O . ASP A 1 295 ? -2.973 -27.897 48.119 1.00 82.81 295 ASP A O 1
ATOM 2410 N N . ASP A 1 296 ? -1.451 -27.220 46.620 1.00 78.31 296 ASP A N 1
ATOM 2411 C CA . ASP A 1 296 ? -1.385 -25.822 47.114 1.00 78.31 296 ASP A CA 1
ATOM 2412 C C . ASP A 1 296 ? -2.710 -25.065 46.906 1.00 78.31 296 ASP A C 1
ATOM 2414 O O . ASP A 1 296 ? -3.132 -24.260 47.746 1.00 78.31 296 ASP A O 1
ATOM 2418 N N . ILE A 1 297 ? -3.397 -25.340 45.795 1.00 78.94 297 ILE A N 1
ATOM 2419 C CA . ILE A 1 297 ? -4.714 -24.778 45.489 1.00 78.94 297 ILE A CA 1
ATOM 2420 C C . ILE A 1 297 ? -5.772 -25.320 46.455 1.00 78.94 297 ILE A C 1
ATOM 2422 O O . ILE A 1 297 ? -6.544 -24.532 47.010 1.00 78.94 297 ILE A O 1
ATOM 2426 N N . ALA A 1 298 ? -5.796 -26.636 46.682 1.00 80.19 298 ALA A N 1
ATOM 2427 C CA . ALA A 1 298 ? -6.737 -27.276 47.596 1.00 80.19 298 ALA A CA 1
ATOM 2428 C C . ALA A 1 298 ? -6.574 -26.743 49.028 1.00 80.19 298 ALA A C 1
ATOM 2430 O O . ALA A 1 298 ? -7.553 -26.326 49.649 1.00 80.19 298 ALA A O 1
ATOM 2431 N N . GLU A 1 299 ? -5.331 -26.618 49.510 1.00 86.25 299 GLU A N 1
ATOM 2432 C CA . GLU A 1 299 ? -5.039 -26.009 50.813 1.00 86.25 299 GLU A CA 1
ATOM 2433 C C . GLU A 1 299 ? -5.523 -24.546 50.888 1.00 86.25 299 GLU A C 1
ATOM 2435 O O . GLU A 1 299 ? -6.012 -24.080 51.924 1.00 86.25 299 GLU A O 1
ATOM 2440 N N . GLY A 1 300 ? -5.394 -23.795 49.789 1.00 76.06 300 GLY A N 1
ATOM 2441 C CA . GLY A 1 300 ? -5.903 -22.430 49.674 1.00 76.06 300 GLY A CA 1
ATOM 2442 C C . GLY A 1 300 ? -7.425 -22.346 49.815 1.00 76.06 300 GLY A C 1
ATOM 2443 O O . GLY A 1 300 ? -7.921 -21.492 50.555 1.00 76.06 300 GLY A O 1
ATOM 2444 N N . VAL A 1 301 ? -8.151 -23.243 49.147 1.00 76.88 301 VAL A N 1
ATOM 2445 C CA . VAL A 1 301 ? -9.618 -23.331 49.193 1.00 76.88 301 VAL A CA 1
ATOM 2446 C C . VAL A 1 301 ? -10.113 -23.738 50.575 1.00 76.88 301 VAL A C 1
ATOM 2448 O O . VAL A 1 301 ? -11.012 -23.088 51.108 1.00 76.88 301 VAL A O 1
ATOM 2451 N N . ASP A 1 302 ? -9.493 -24.734 51.205 1.00 80.94 302 ASP A N 1
ATOM 2452 C CA . ASP A 1 302 ? -9.872 -25.184 52.548 1.00 80.94 302 ASP A CA 1
ATOM 2453 C C . ASP A 1 302 ? -9.731 -24.070 53.590 1.00 80.94 302 ASP A C 1
ATOM 2455 O O . ASP A 1 302 ? -10.577 -23.905 54.477 1.00 80.94 302 ASP A O 1
ATOM 2459 N N . LYS A 1 303 ? -8.689 -23.241 53.462 1.00 83.69 303 LYS A N 1
ATOM 2460 C CA . LYS A 1 303 ? -8.504 -22.058 54.314 1.00 83.69 303 LYS A CA 1
ATOM 2461 C C . LYS A 1 303 ? -9.584 -21.007 54.077 1.00 83.69 303 LYS A C 1
ATOM 2463 O O . LYS A 1 303 ? -10.050 -20.416 55.048 1.00 83.69 303 LYS A O 1
ATOM 2468 N N . ILE A 1 304 ? -10.016 -20.803 52.830 1.00 77.69 304 ILE A N 1
ATOM 2469 C CA . ILE A 1 304 ? -11.139 -19.909 52.510 1.00 77.69 304 ILE A CA 1
ATOM 2470 C C . ILE A 1 304 ? -12.434 -20.440 53.134 1.00 77.69 304 ILE A C 1
ATOM 2472 O O . ILE A 1 304 ? -13.116 -19.690 53.824 1.00 77.69 304 ILE A O 1
ATOM 2476 N N . ILE A 1 305 ? -12.747 -21.730 52.974 1.00 77.94 305 ILE A N 1
ATOM 2477 C CA . ILE A 1 305 ? -13.935 -22.362 53.577 1.00 77.94 305 ILE A CA 1
ATOM 2478 C C . ILE A 1 305 ? -13.906 -22.224 55.105 1.00 77.94 305 ILE A C 1
ATOM 2480 O O . ILE A 1 305 ? -14.906 -21.857 55.725 1.00 77.94 305 ILE A O 1
ATOM 2484 N N . THR A 1 306 ? -12.751 -22.475 55.723 1.00 83.56 306 THR A N 1
ATOM 2485 C CA . THR A 1 306 ? -12.566 -22.341 57.174 1.00 83.56 306 THR A CA 1
ATOM 2486 C C . THR A 1 306 ? -12.823 -20.909 57.642 1.00 83.56 306 THR A C 1
ATOM 2488 O O . THR A 1 306 ? -13.497 -20.703 58.652 1.00 83.56 306 THR A O 1
ATOM 2491 N N . GLU A 1 307 ? -12.334 -19.916 56.897 1.00 80.38 307 GLU A N 1
ATOM 2492 C CA . GLU A 1 307 ? -12.547 -18.503 57.206 1.00 80.38 307 GLU A CA 1
ATOM 2493 C C . GLU A 1 307 ? -14.019 -18.105 57.044 1.00 80.38 307 GLU A C 1
ATOM 2495 O O . GLU A 1 307 ? -14.600 -17.507 57.946 1.00 80.38 307 GLU A O 1
ATOM 2500 N N . LEU A 1 308 ? -14.666 -18.540 55.960 1.00 73.81 308 LEU A N 1
ATOM 2501 C CA . LEU A 1 308 ? -16.098 -18.340 55.705 1.00 73.81 308 LEU A CA 1
ATOM 2502 C C . LEU A 1 308 ? -16.999 -19.007 56.756 1.00 73.81 308 LEU A C 1
ATOM 2504 O O . LEU A 1 308 ? -18.158 -18.616 56.938 1.00 73.81 308 LEU A O 1
ATOM 2508 N N . ASN A 1 309 ? -16.479 -20.006 57.470 1.00 80.12 309 ASN A N 1
ATOM 2509 C CA . ASN A 1 309 ? -17.180 -20.677 58.555 1.00 80.12 309 ASN A CA 1
ATOM 2510 C C . ASN A 1 309 ? -17.169 -19.931 59.890 1.00 80.12 309 ASN A C 1
ATOM 2512 O O . ASN A 1 309 ? -17.980 -20.256 60.762 1.00 80.12 309 ASN A O 1
ATOM 2516 N N . LYS A 1 310 ? -16.349 -18.888 60.032 1.00 81.81 310 LYS A N 1
ATOM 2517 C CA . LYS A 1 310 ? -16.385 -17.999 61.196 1.00 81.81 310 LYS A CA 1
ATOM 2518 C C . LYS A 1 310 ? -17.599 -17.067 61.159 1.00 81.81 310 LYS A C 1
ATOM 2520 O O . LYS A 1 310 ? -18.224 -16.862 60.116 1.00 81.81 310 LYS A O 1
ATOM 2525 N N . GLN A 1 311 ? -17.926 -16.491 62.318 1.00 73.88 311 GLN A N 1
ATOM 2526 C CA . GLN A 1 311 ? -18.938 -15.435 62.420 1.00 73.88 311 GLN A CA 1
ATOM 2527 C C . GLN A 1 311 ? -18.531 -14.243 61.535 1.00 73.88 311 GLN A C 1
ATOM 2529 O O . GLN A 1 311 ? -17.346 -13.924 61.510 1.00 73.88 311 GLN A O 1
ATOM 2534 N N . PRO A 1 312 ? -19.460 -13.557 60.841 1.00 67.94 312 PRO A N 1
ATOM 2535 C CA . PRO A 1 312 ? -19.125 -12.505 59.869 1.00 67.94 312 PRO A CA 1
ATOM 2536 C C . PRO A 1 312 ? -18.204 -11.393 60.393 1.00 67.94 312 PRO A C 1
ATOM 2538 O O . PRO A 1 312 ? -17.430 -10.821 59.629 1.00 67.94 312 PRO A O 1
ATOM 2541 N N . GLU A 1 313 ? -18.286 -11.098 61.691 1.00 70.94 313 GLU A N 1
ATOM 2542 C CA . GLU A 1 313 ? -17.487 -10.084 62.391 1.00 70.94 313 GLU A CA 1
ATOM 2543 C C . GLU A 1 313 ? -16.047 -10.538 62.688 1.00 70.94 313 GLU A C 1
ATOM 2545 O O . GLU A 1 313 ? -15.176 -9.709 62.930 1.00 70.94 313 GLU A O 1
ATOM 2550 N N . SER A 1 314 ? -15.782 -11.848 62.670 1.00 71.75 314 SER A N 1
ATOM 2551 C CA . SER A 1 314 ? -14.470 -12.451 62.937 1.00 71.75 314 SER A CA 1
ATOM 2552 C C . SER A 1 314 ? -13.802 -13.050 61.696 1.00 71.75 314 SER A C 1
ATOM 2554 O O . SER A 1 314 ? -12.777 -13.722 61.819 1.00 71.75 314 SER A O 1
ATOM 2556 N N . GLN A 1 315 ? -14.371 -12.804 60.513 1.00 74.06 315 GLN A N 1
ATOM 2557 C CA . GLN A 1 315 ? -13.796 -13.200 59.231 1.00 74.06 315 GLN A CA 1
ATOM 2558 C C . GLN A 1 315 ? -12.658 -12.258 58.834 1.00 74.06 315 GLN A C 1
ATOM 2560 O O . GLN A 1 315 ? -12.856 -11.052 58.673 1.00 74.06 315 GLN A O 1
ATOM 2565 N N . ASP A 1 316 ? -11.479 -12.820 58.587 1.00 75.00 316 ASP A N 1
ATOM 2566 C CA . ASP A 1 316 ? -10.370 -12.120 57.952 1.00 75.00 316 ASP A CA 1
ATOM 2567 C C . ASP A 1 316 ? -10.615 -12.020 56.439 1.00 75.00 316 ASP A C 1
ATOM 2569 O O . ASP A 1 316 ? -10.223 -12.868 55.632 1.00 75.00 316 ASP A O 1
ATOM 2573 N N . ARG A 1 317 ? -11.309 -10.948 56.053 1.00 69.25 317 ARG A N 1
ATOM 2574 C CA . ARG A 1 317 ? -11.656 -10.657 54.655 1.00 69.25 317 ARG A CA 1
ATOM 2575 C C . ARG A 1 317 ? -10.416 -10.469 53.774 1.00 69.25 317 ARG A C 1
ATOM 2577 O O . ARG A 1 317 ? -10.447 -10.829 52.599 1.00 69.25 317 ARG A O 1
ATOM 2584 N N . GLY A 1 318 ? -9.327 -9.944 54.343 1.00 66.62 318 GLY A N 1
ATOM 2585 C CA . GLY A 1 318 ? -8.056 -9.761 53.642 1.00 66.62 318 GLY A CA 1
ATOM 2586 C C . GLY A 1 318 ? -7.376 -11.093 53.331 1.00 66.62 318 GLY A C 1
ATOM 2587 O O . GLY A 1 318 ? -6.828 -11.270 52.243 1.00 66.62 318 GLY A O 1
ATOM 2588 N N . LEU A 1 319 ? -7.472 -12.062 54.245 1.00 73.38 319 LEU A N 1
ATOM 2589 C CA . LEU A 1 319 ? -6.985 -13.420 54.020 1.00 73.38 319 LEU A CA 1
ATOM 2590 C C . LEU A 1 319 ? -7.755 -14.128 52.897 1.00 73.38 319 LEU A C 1
ATOM 2592 O O . LEU A 1 319 ? -7.127 -14.782 52.064 1.00 73.38 319 LEU A O 1
ATOM 2596 N N . ILE A 1 320 ? -9.085 -13.989 52.847 1.00 69.19 320 ILE A N 1
ATOM 2597 C CA . ILE A 1 320 ? -9.921 -14.585 51.788 1.00 69.19 320 ILE A CA 1
ATOM 2598 C C . ILE A 1 320 ? -9.529 -14.026 50.411 1.00 69.19 320 ILE A C 1
ATOM 2600 O O . ILE A 1 320 ? -9.261 -14.802 49.491 1.00 69.19 320 ILE A O 1
ATOM 2604 N N . ASP A 1 321 ? -9.434 -12.699 50.283 1.00 66.94 321 ASP A N 1
ATOM 2605 C CA . ASP A 1 321 ? -9.021 -12.019 49.045 1.00 66.94 321 ASP A CA 1
ATOM 2606 C C . ASP A 1 321 ? -7.620 -12.454 48.590 1.00 66.94 321 ASP A C 1
ATOM 2608 O O . ASP A 1 321 ? -7.426 -12.880 47.449 1.00 66.94 321 ASP A O 1
ATOM 2612 N N . TYR A 1 322 ? -6.649 -12.435 49.508 1.00 75.75 322 TYR A N 1
ATOM 2613 C CA . TYR A 1 322 ? -5.282 -12.868 49.230 1.00 75.75 322 TYR A CA 1
ATOM 2614 C C . TYR A 1 322 ? -5.225 -14.311 48.707 1.00 75.75 322 TYR A C 1
ATOM 2616 O O . TYR A 1 322 ? -4.528 -14.597 47.730 1.00 75.75 322 TYR A O 1
ATOM 2624 N N . ARG A 1 323 ? -5.963 -15.232 49.339 1.00 77.06 323 ARG A N 1
ATOM 2625 C CA . ARG A 1 323 ? -5.963 -16.651 48.959 1.00 77.06 323 ARG A CA 1
ATOM 2626 C C . ARG A 1 323 ? -6.626 -16.868 47.604 1.00 77.06 323 ARG A C 1
ATOM 2628 O O . ARG A 1 323 ? -6.053 -17.585 46.791 1.00 77.06 323 ARG A O 1
ATOM 2635 N N . LEU A 1 324 ? -7.753 -16.216 47.321 1.00 69.31 324 LEU A N 1
ATOM 2636 C CA . LEU A 1 324 ? -8.411 -16.313 46.012 1.00 69.31 324 LEU A CA 1
ATOM 2637 C C . LEU A 1 324 ? -7.524 -15.804 44.879 1.00 69.31 324 LEU A C 1
ATOM 2639 O O . LEU A 1 324 ? -7.405 -16.470 43.854 1.00 69.31 324 LEU A O 1
ATOM 2643 N N . LYS A 1 325 ? -6.837 -14.677 45.085 1.00 68.81 325 LYS A N 1
ATOM 2644 C CA . LYS A 1 325 ? -5.872 -14.142 44.114 1.00 68.81 325 LYS A CA 1
ATOM 2645 C C . LYS A 1 325 ? -4.689 -15.078 43.898 1.00 68.81 325 LYS A C 1
ATOM 2647 O O . LYS A 1 325 ? -4.276 -15.290 42.759 1.00 68.81 325 LYS A O 1
ATOM 2652 N N . LYS A 1 326 ? -4.166 -15.676 44.975 1.00 73.75 326 LYS A N 1
ATOM 2653 C CA . LYS A 1 326 ? -3.096 -16.675 44.877 1.00 73.75 326 LYS A CA 1
ATOM 2654 C C . LYS A 1 326 ? -3.550 -17.869 44.030 1.00 73.75 326 LYS A C 1
ATOM 2656 O O . LYS A 1 326 ? -2.840 -18.242 43.101 1.00 73.75 326 LYS A O 1
ATOM 2661 N N . ILE A 1 327 ? -4.738 -18.414 44.298 1.00 72.44 327 ILE A N 1
ATOM 2662 C CA . ILE A 1 327 ? -5.277 -19.547 43.536 1.00 72.44 327 ILE A CA 1
ATOM 2663 C C . ILE A 1 327 ? -5.484 -19.153 42.065 1.00 72.44 327 ILE A C 1
ATOM 2665 O O . ILE A 1 327 ? -5.008 -19.861 41.184 1.00 72.44 327 ILE A O 1
ATOM 2669 N N . TRP A 1 328 ? -6.111 -18.003 41.793 1.00 71.44 328 TRP A N 1
ATOM 2670 C CA . TRP A 1 328 ? -6.304 -17.470 40.438 1.00 71.44 328 TRP A CA 1
ATOM 2671 C C . TRP A 1 328 ? -4.995 -17.402 39.647 1.00 71.44 328 TRP A C 1
ATOM 2673 O O . TRP A 1 328 ? -4.916 -17.917 38.535 1.00 71.44 328 TRP A O 1
ATOM 2683 N N . SER A 1 329 ? -3.936 -16.849 40.244 1.00 69.19 329 SER A N 1
ATOM 2684 C CA . SER A 1 329 ? -2.629 -16.754 39.587 1.00 69.19 329 SER A CA 1
ATOM 2685 C C . SER A 1 329 ? -2.031 -18.115 39.212 1.00 69.19 329 SER A C 1
ATOM 2687 O O . SER A 1 329 ? -1.308 -18.202 38.222 1.00 69.19 329 SER A O 1
ATOM 2689 N N . GLY A 1 330 ? -2.353 -19.164 39.977 1.00 63.50 330 GLY A N 1
ATOM 2690 C CA . GLY A 1 330 ? -1.880 -20.528 39.748 1.00 63.50 330 GLY A CA 1
ATOM 2691 C C . GLY A 1 330 ? -2.692 -21.313 38.719 1.00 63.50 330 GLY A C 1
ATOM 2692 O O . GLY A 1 330 ? -2.188 -22.304 38.205 1.00 63.50 330 GLY A O 1
ATOM 2693 N N . VAL A 1 331 ? -3.919 -20.882 38.402 1.00 60.19 331 VAL A N 1
ATOM 2694 C CA . VAL A 1 331 ? -4.818 -21.614 37.488 1.00 60.19 331 VAL A CA 1
ATOM 2695 C C . VAL A 1 331 ? -5.260 -20.823 36.268 1.00 60.19 331 VAL A C 1
ATOM 2697 O O . VAL A 1 331 ? -6.001 -21.381 35.466 1.00 60.19 331 VAL A O 1
ATOM 2700 N N . LYS A 1 332 ? -4.847 -19.557 36.119 1.00 61.19 332 LYS A N 1
ATOM 2701 C CA . LYS A 1 332 ? -5.319 -18.632 35.067 1.00 61.19 332 LYS A CA 1
ATOM 2702 C C . LYS A 1 332 ? -5.230 -19.188 33.638 1.00 61.19 332 LYS A C 1
ATOM 2704 O O . LYS A 1 332 ? -6.011 -18.791 32.781 1.00 61.19 332 LYS A O 1
ATOM 2709 N N . ASP A 1 333 ? -4.304 -20.115 33.400 1.00 52.47 333 ASP A N 1
ATOM 2710 C CA . ASP A 1 333 ? -4.084 -20.744 32.096 1.00 52.47 333 ASP A CA 1
ATOM 2711 C C . ASP A 1 333 ? -4.938 -22.023 31.906 1.00 52.47 333 ASP A C 1
ATOM 2713 O O . ASP A 1 333 ? -5.091 -22.500 30.784 1.00 52.47 333 ASP A O 1
ATOM 2717 N N . ALA A 1 334 ? -5.551 -22.544 32.980 1.00 55.81 334 ALA A N 1
ATOM 2718 C CA . ALA A 1 334 ? -6.451 -23.698 32.989 1.00 55.81 334 ALA A CA 1
ATOM 2719 C C . ALA A 1 334 ? -7.930 -23.261 32.944 1.00 55.81 334 ALA A C 1
ATOM 2721 O O . ALA A 1 334 ? -8.531 -22.880 33.958 1.00 55.81 334 ALA A O 1
ATOM 2722 N N . LEU A 1 335 ? -8.530 -23.321 31.750 1.00 49.94 335 LEU A N 1
ATOM 2723 C CA . LEU A 1 335 ? -9.826 -22.713 31.395 1.00 49.94 335 LEU A CA 1
ATOM 2724 C C . LEU A 1 335 ? -10.988 -23.091 32.332 1.00 49.94 335 LEU A C 1
ATOM 2726 O O . LEU A 1 335 ? -11.701 -22.217 32.837 1.00 49.94 335 LEU A O 1
ATOM 2730 N N . THR A 1 336 ? -11.189 -24.386 32.590 1.00 56.44 336 THR A N 1
ATOM 2731 C CA . THR A 1 336 ? -12.325 -24.881 33.394 1.00 56.44 336 THR A CA 1
ATOM 2732 C C . THR A 1 336 ? -12.211 -24.442 34.855 1.00 56.44 336 THR A C 1
ATOM 2734 O O . THR A 1 336 ? -13.181 -23.981 35.461 1.00 56.44 336 THR A O 1
ATOM 2737 N N . VAL A 1 337 ? -11.001 -24.522 35.406 1.00 57.09 337 VAL A N 1
ATOM 2738 C CA . VAL A 1 337 ? -10.692 -24.203 36.804 1.00 57.09 337 VAL A CA 1
ATOM 2739 C C . VAL A 1 337 ? -10.758 -22.685 37.024 1.00 57.09 337 VAL A C 1
ATOM 2741 O O . VAL A 1 337 ? -11.399 -22.222 37.966 1.00 57.09 337 VAL A O 1
ATOM 2744 N N . SER A 1 338 ? -10.235 -21.903 36.079 1.00 56.22 338 SER A N 1
ATOM 2745 C CA . SER A 1 338 ? -10.324 -20.438 36.055 1.00 56.22 338 SER A CA 1
ATOM 2746 C C . SER A 1 338 ? -11.760 -19.913 36.076 1.00 56.22 338 SER A C 1
ATOM 2748 O O . SER A 1 338 ? -12.094 -19.048 36.886 1.00 56.22 338 SER A O 1
ATOM 2750 N N . SER A 1 339 ? -12.646 -20.464 35.240 1.00 54.03 339 SER A N 1
ATOM 2751 C CA . SER A 1 339 ? -14.052 -20.027 35.183 1.00 54.03 339 SER A CA 1
ATOM 2752 C C . SER A 1 339 ? -14.797 -20.200 36.519 1.00 54.03 339 SER A C 1
ATOM 2754 O O . SER A 1 339 ? -15.607 -19.355 36.918 1.00 54.03 339 SER A O 1
ATOM 2756 N N . SER A 1 340 ? -14.462 -21.265 37.251 1.00 62.66 340 SER A N 1
ATOM 2757 C CA . SER A 1 340 ? -15.030 -21.564 38.565 1.00 62.66 340 SER A CA 1
ATOM 2758 C C . SER A 1 340 ? -14.552 -20.552 39.618 1.00 62.66 340 SER A C 1
ATOM 2760 O O . SER A 1 340 ? -15.362 -20.059 40.402 1.00 62.66 340 SER A O 1
ATOM 2762 N N . ILE A 1 341 ? -13.273 -20.150 39.590 1.00 63.06 341 ILE A N 1
ATOM 2763 C CA . ILE A 1 341 ? -12.730 -19.135 40.513 1.00 63.06 341 ILE A CA 1
ATOM 2764 C C . ILE A 1 341 ? -13.327 -17.755 40.268 1.00 63.06 341 ILE A C 1
ATOM 2766 O O . ILE A 1 341 ? -13.647 -17.060 41.230 1.00 63.06 341 ILE A O 1
ATOM 2770 N N . VAL A 1 342 ? -13.523 -17.360 39.008 1.00 59.25 342 VAL A N 1
ATOM 2771 C CA . VAL A 1 342 ? -14.177 -16.082 38.678 1.00 59.25 342 VAL A CA 1
ATOM 2772 C C . VAL A 1 342 ? -15.595 -16.039 39.246 1.00 59.25 342 VAL A C 1
ATOM 2774 O O . VAL A 1 342 ? -15.995 -15.034 39.832 1.00 59.25 342 VAL A O 1
ATOM 2777 N N . SER A 1 343 ? -16.328 -17.149 39.148 1.00 56.91 343 SER A N 1
ATOM 2778 C CA . SER A 1 343 ? -17.679 -17.272 39.709 1.00 56.91 343 SER A CA 1
ATOM 2779 C C . SER A 1 343 ? -17.674 -17.161 41.238 1.00 56.91 343 SER A C 1
ATOM 2781 O O . SER A 1 343 ? -18.483 -16.433 41.810 1.00 56.91 343 SER A O 1
ATOM 2783 N N . ILE A 1 344 ? -16.716 -17.817 41.904 1.00 62.31 344 ILE A N 1
ATOM 2784 C CA . ILE A 1 344 ? -16.529 -17.744 43.361 1.00 62.31 344 ILE A CA 1
ATOM 2785 C C . ILE A 1 344 ? -16.183 -16.318 43.804 1.00 62.31 344 ILE A C 1
ATOM 2787 O O . ILE A 1 344 ? -16.793 -15.796 44.737 1.00 62.31 344 ILE A O 1
ATOM 2791 N N . ALA A 1 345 ? -15.223 -15.669 43.144 1.00 59.41 345 ALA A N 1
ATOM 2792 C CA . ALA A 1 345 ? -14.815 -14.314 43.488 1.00 59.41 345 ALA A CA 1
ATOM 2793 C C . ALA A 1 345 ? -15.943 -13.309 43.241 1.00 59.41 345 ALA A C 1
ATOM 2795 O O . ALA A 1 345 ? -16.180 -12.451 44.084 1.00 59.41 345 ALA A O 1
ATOM 2796 N N . SER A 1 346 ? -16.713 -13.471 42.161 1.00 58.16 346 SER A N 1
ATOM 2797 C CA . SER A 1 346 ? -17.907 -12.664 41.907 1.00 58.16 346 SER A CA 1
ATOM 2798 C C . SER A 1 346 ? -18.968 -12.843 42.996 1.00 58.16 346 SER A C 1
ATOM 2800 O O . SER A 1 346 ? -19.482 -11.841 43.493 1.00 58.16 346 SER A O 1
ATOM 2802 N N . ALA A 1 347 ? -19.245 -14.080 43.425 1.00 59.44 347 ALA A N 1
ATOM 2803 C CA . ALA A 1 347 ? -20.184 -14.368 44.514 1.00 59.44 347 ALA A CA 1
ATOM 2804 C C . ALA A 1 347 ? -19.718 -13.796 45.864 1.00 59.44 347 ALA A C 1
ATOM 2806 O O . ALA A 1 347 ? -20.529 -13.456 46.726 1.00 59.44 347 ALA A O 1
ATOM 2807 N N . LEU A 1 348 ? -18.405 -13.660 46.036 1.00 58.91 348 LEU A N 1
ATOM 2808 C CA . LEU A 1 348 ? -17.795 -13.016 47.187 1.00 58.91 348 LEU A CA 1
ATOM 2809 C C . LEU A 1 348 ? -17.643 -11.499 47.011 1.00 58.91 348 LEU A C 1
ATOM 2811 O O . LEU A 1 348 ? -17.304 -10.835 47.971 1.00 58.91 348 LEU A O 1
ATOM 2815 N N . GLY A 1 349 ? -17.897 -10.900 45.847 1.00 57.47 349 GLY A N 1
ATOM 2816 C CA . GLY A 1 349 ? -17.618 -9.473 45.622 1.00 57.47 349 GLY A CA 1
ATOM 2817 C C . GLY A 1 349 ? -16.118 -9.128 45.629 1.00 57.47 349 GLY A C 1
ATOM 2818 O O . GLY A 1 349 ? -15.734 -8.003 45.950 1.00 57.47 349 GLY A O 1
ATOM 2819 N N . ILE A 1 350 ? -15.271 -10.100 45.290 1.00 55.88 350 ILE A N 1
ATOM 2820 C CA . ILE A 1 350 ? -13.815 -9.997 45.199 1.00 55.88 350 ILE A CA 1
ATOM 2821 C C . ILE A 1 350 ? -13.408 -9.788 43.739 1.00 55.88 350 ILE A C 1
ATOM 2823 O O . ILE A 1 350 ? -13.877 -10.478 42.836 1.00 55.88 350 ILE A O 1
ATOM 2827 N N . SER A 1 351 ? -12.500 -8.840 43.510 1.00 55.16 351 SER A N 1
ATOM 2828 C CA . SER A 1 351 ? -11.931 -8.580 42.187 1.00 55.16 351 SER A CA 1
ATOM 2829 C C . SER A 1 351 ? -10.662 -9.403 41.985 1.00 55.16 351 SER A C 1
ATOM 2831 O O . SER A 1 351 ? -9.678 -9.217 42.705 1.00 55.16 351 SER A O 1
ATOM 2833 N N . LEU A 1 352 ? -10.669 -10.267 40.972 1.00 46.03 352 LEU A N 1
ATOM 2834 C CA . LEU A 1 352 ? -9.490 -10.980 40.484 1.00 46.03 352 LEU A CA 1
ATOM 2835 C C . LEU A 1 352 ? -8.881 -10.152 39.350 1.00 46.03 352 LEU A C 1
ATOM 2837 O O . LEU A 1 352 ? -9.335 -10.220 38.212 1.00 46.03 352 LEU A O 1
ATOM 2841 N N . SER A 1 353 ? -7.931 -9.290 39.700 1.00 53.03 353 SER A N 1
ATOM 2842 C CA . SER A 1 353 ? -7.134 -8.483 38.766 1.00 53.03 353 SER A CA 1
ATOM 2843 C C . SER A 1 353 ? -5.746 -9.071 38.607 1.00 53.03 353 SER A C 1
ATOM 2845 O O . SER A 1 353 ? -5.165 -9.375 39.680 1.00 53.03 353 SER A O 1
#

Radius of gyration: 34.89 Å; Cα contacts (8 Å, |Δi|>4): 305; chains: 1; bounding box: 57×52×107 Å

Mean predicted aligned error: 17.0 Å

Sequence (353 aa):
MLSELSISNETTIKKLESLLTNIQRNISDFEETETSCFEKLNELSDAYCKFPFGPYTEVYYYTLKRPPWGSEFDVQIGSLGRQPDGWIELTQEQKNDFEKNLPYERLITPTLSEAIGELEPLIQEAIDRNSIIENLSNLEEQYIELKKLDERWVYLGKEFIDKYKINSVLTSDLSKASAFGYPYHSRLMAFYDALYHNVRLIRGKIKTSIRVLRRINYNLPFATVKGNGDDKIKSTINIGNLVQGDGNTLTNTSNYVNSGEMNLKIENKAEVEKLLQEFLKNLDVTDELDRYQKDDIAEGVDKIITELNKQPESQDRGLIDYRLKKIWSGVKDALTVSSSIVSIASALGISLS

Foldseek 3Di:
DLVVLLVLLVVLLVVLVVLLVLLCVLCPPVVVLLVVQVVLLVQLVLQQLLDQFAQSLQKGFQVSGHDPPPPHFDVVCVVVVDGPPRMDRDDPVNVVVSVVVRPDPVRLVVSLVVLLVSVLVSLVVNLLSCVLCCQWPPLVVLSVLSVCLNVDQFDALVVCLVVLASPDDDDPDPVRVVRRDNRPSSSVCSHVVRSSVNSVSSSVSSVSSSVSSVVCSVCSVVIDGDDDPVSSVVSVVVSVVSVPDDDDDPPDDDPCPPDVDDPQPLVDLPVLVVLLVVLLVVLVVDPPADPVLNVLLNVLSVVLNVLSPDDPVRRPPVSNLVSLLVNLVSCVVPVVSNVSSVVSCVSRVHDND

Secondary structure (DSSP, 8-state):
-HHHHHHHHHHHHHHHHHHHHHHHHHTTTHHHHHHHHHHHHHHHHHTB-S--BGGGGGEEETTSSPPPTT----HHHHHTT-PPTTEEEPPHHHHHHHHHTSSSHHHHHHHHHHHHHHHHHHHHHHHHHHGGGGGBTT-HHHHHHHHGGGS-----GGGTGGGGS------S-GGGGGGB---HHHHHHHHHHHHHHHHHHHHHHHHHHHHHHHHHHHHGGG--B-SSHHHHHHHHHHHHHHHT-SS------SSSSS-S------TTHHHHHHHHHHHHHHHHH-SSS-HHHHHHHHHHHHHHHHHHTS-GGG--HHHHHHHHHHHHHHHTT-HHHHHHHHHHHHHHT----